Protein AF-A0A4P6JMS6-F1 (afdb_monomer)

InterPro domains:
  IPR009057 Homedomain-like superfamily [SSF46689] (161-229)

Organism: Ktedonosporobacter rubrisoli (NCBI:txid2509675)

Sequence (259 aa):
MPKRKRVQREHIEDWQTIQHYTLWPEQTAYELLRPAVLFGDPAIQRTQETGELPSSLERKADAFDEQGMVSFFASRPRKQPLETARSLPPDMRQLIVDLRVEMPNMSIREIAEICDARFQRRPSYHSIKMVLAFGPPPSITMRRFPLLNSIPDPAQCCHNIVQLHAEGWSVASIAEYWQGSKQAVDTTLKRWVQEGVKGLDDKSHARKASRVVTLEVANEIRKKQENPLIGEWRQRLLAGLIDQDRSVFVGGASMQNPG

Nearest PDB structures (foldseek):
  8ea4-assembly1_X  TM=4.758E-01  e=1.085E-01  Scytonema hofmannii
  8ea4-assembly1_W  TM=4.963E-01  e=2.617E-01  Scytonema hofmannii
  8rkv-assembly1_R  TM=4.035E-01  e=3.183E-01  Scytonema hofmannii
  7s03-assembly1_A-2  TM=4.436E-01  e=1.316E+00  Homo sapiens
  3c3w-assembly1_B  TM=4.202E-01  e=1.946E+00  Mycobacterium tuberculosis

pLDDT: mean 76.2, std 17.5, range [34.38, 94.56]

Foldseek 3Di:
DPDQPDDADDDDDQLVVVVVVDDDQLSNLCVLQCCCQVRVDQLVVSCVRPVDDSVVSVVLNVLCVVPNSVSSDPPPVPPPPPPDVPADDLVLLQQLQQVCQLPVPDDLVQSQQLSCLPVVDGDDSVNSVCSNVPNDHHPDNYHPDDAPVPDPDQLVVLVVLVVCVSSRGDLVRSCVSNVHDSVVSVVSVVQCVVPNSVSSDDDDPPDPDDPPCDPVNVVVVVVCVVDVVVVPVVVVVVVPVVPPPPDDDDDDDDDDDDD

Solvent-accessible surface area (backbone atoms only — not comparable to full-atom values): 15914 Å² total; per-residue (Å²): 131,83,80,73,93,50,67,71,51,94,79,89,81,55,60,72,65,51,57,76,72,46,88,44,74,46,53,44,53,45,64,70,40,38,50,46,66,75,23,23,42,58,41,67,62,53,20,74,73,68,73,49,56,40,70,58,51,46,53,50,45,52,40,29,75,76,53,41,79,62,58,52,47,88,75,58,76,72,68,72,73,72,86,41,95,84,51,77,55,69,69,56,45,42,48,58,34,29,49,44,62,53,39,72,83,62,51,71,67,54,55,23,44,24,38,23,60,71,66,79,47,66,60,52,75,67,56,52,52,49,36,69,75,71,44,68,77,56,89,56,94,62,54,93,66,79,46,59,93,73,53,91,48,64,38,60,53,45,50,53,52,51,50,44,44,72,46,34,48,49,65,65,57,52,17,59,72,39,75,53,56,50,66,59,55,53,51,51,52,52,36,33,74,74,50,40,77,77,42,38,56,82,68,81,84,66,74,93,63,79,85,72,73,46,70,66,58,52,48,54,52,50,60,51,67,76,43,70,72,70,73,57,61,60,66,54,53,64,64,53,63,75,73,59,84,80,71,81,93,74,87,84,84,87,80,88,85,90,136

Secondary structure (DSSP, 8-state):
-PPPSS--------HHHHHHH--SHHHHHHHHHHIIIII---HHHHHHHH---HHHHHHHHHHHHHHGGGGG-S----------TTSPPHHHHHHHHHHHHH-TT--HHHHHHHHHHHHS-PPPHHHHHHHHHHSPPPS-SS-SS--GGG-S-HHHHHHHHHHHHHTT--HHHHHHHHT--HHHHHHHHHHHHHHGGGGSS----S-S------HHHHHHHHHHHS-THHHHHHHHHHHHSSSSTTS------------

Structure (mmCIF, N/CA/C/O backbone):
data_AF-A0A4P6JMS6-F1
#
_entry.id   AF-A0A4P6JMS6-F1
#
loop_
_atom_site.group_PDB
_atom_site.id
_atom_site.type_symbol
_atom_site.label_atom_id
_atom_site.label_alt_id
_atom_site.label_comp_id
_atom_site.label_asym_id
_atom_site.label_entity_id
_atom_site.label_seq_id
_atom_site.pdbx_PDB_ins_code
_atom_site.Cartn_x
_atom_site.Cartn_y
_atom_site.Cartn_z
_atom_site.occupancy
_atom_site.B_iso_or_equiv
_atom_site.auth_seq_id
_atom_site.auth_comp_id
_atom_site.auth_asym_id
_atom_site.auth_atom_id
_atom_site.pdbx_PDB_model_num
ATOM 1 N N . MET A 1 1 ? 26.897 -16.853 -44.806 1.00 44.78 1 MET A N 1
ATOM 2 C CA . MET A 1 1 ? 27.179 -15.528 -44.214 1.00 44.78 1 MET A CA 1
ATOM 3 C C . MET A 1 1 ? 25.848 -14.830 -43.988 1.00 44.78 1 MET A C 1
ATOM 5 O O . MET A 1 1 ? 25.094 -14.737 -44.954 1.00 44.78 1 MET A O 1
ATOM 9 N N . PRO A 1 2 ? 25.494 -14.433 -42.755 1.00 50.62 2 PRO A N 1
ATOM 10 C CA . PRO A 1 2 ? 24.271 -13.670 -42.521 1.00 50.62 2 PRO A CA 1
ATOM 11 C C . PRO A 1 2 ? 24.327 -12.360 -43.318 1.00 50.62 2 PRO A C 1
ATOM 13 O O . PRO A 1 2 ? 25.387 -11.741 -43.429 1.00 50.62 2 PRO A O 1
ATOM 16 N N . LYS A 1 3 ? 23.202 -11.962 -43.924 1.00 64.31 3 LYS A N 1
ATOM 17 C CA . LYS A 1 3 ? 23.111 -10.688 -44.650 1.00 64.31 3 LYS A CA 1
ATOM 18 C C . LYS A 1 3 ? 23.380 -9.550 -43.665 1.00 64.31 3 LYS A C 1
ATOM 20 O O . LYS A 1 3 ? 22.761 -9.501 -42.605 1.00 64.31 3 LYS A O 1
ATOM 25 N N . ARG A 1 4 ? 24.309 -8.652 -44.007 1.00 66.38 4 ARG A N 1
ATOM 26 C CA . ARG A 1 4 ? 24.584 -7.463 -43.192 1.00 66.38 4 ARG A CA 1
ATOM 27 C C . ARG A 1 4 ? 23.319 -6.608 -43.117 1.00 66.38 4 ARG A C 1
ATOM 29 O O . ARG A 1 4 ? 22.690 -6.352 -44.140 1.00 66.38 4 ARG A O 1
ATOM 36 N N . LYS A 1 5 ? 22.962 -6.183 -41.902 1.00 74.56 5 LYS A N 1
ATOM 37 C CA . LYS A 1 5 ? 21.760 -5.379 -41.622 1.00 74.56 5 LYS A CA 1
ATOM 38 C C . LYS A 1 5 ? 21.835 -3.981 -42.253 1.00 74.56 5 LYS A C 1
ATOM 40 O O . LYS A 1 5 ? 20.805 -3.412 -42.589 1.00 74.56 5 LYS A O 1
ATOM 45 N N . ARG A 1 6 ? 23.049 -3.443 -42.425 1.00 79.31 6 ARG A N 1
ATOM 46 C CA . ARG A 1 6 ? 23.315 -2.083 -42.915 1.00 79.31 6 ARG A CA 1
ATOM 47 C C . ARG A 1 6 ? 24.294 -2.108 -44.090 1.00 79.31 6 ARG A C 1
ATOM 49 O O . ARG A 1 6 ? 25.149 -2.991 -44.172 1.00 79.31 6 ARG A O 1
ATOM 56 N N . VAL A 1 7 ? 24.133 -1.155 -45.007 1.00 82.62 7 VAL A N 1
ATOM 57 C CA . VAL A 1 7 ? 25.014 -0.979 -46.171 1.00 82.62 7 VAL A CA 1
ATOM 58 C C . VAL A 1 7 ? 26.266 -0.239 -45.726 1.00 82.62 7 VAL A C 1
ATOM 60 O O . VAL A 1 7 ? 26.151 0.823 -45.121 1.00 82.62 7 VAL A O 1
ATOM 63 N N . GLN A 1 8 ? 27.436 -0.793 -46.041 1.00 81.25 8 GLN A N 1
ATOM 64 C CA . GLN A 1 8 ? 28.707 -0.186 -45.667 1.00 81.25 8 GLN A CA 1
ATOM 65 C C . GLN A 1 8 ? 29.033 1.012 -46.570 1.00 81.25 8 GLN A C 1
ATOM 67 O O . GLN A 1 8 ? 28.876 0.935 -47.791 1.00 81.25 8 GLN A O 1
ATOM 72 N N . ARG A 1 9 ? 29.484 2.107 -45.961 1.00 83.62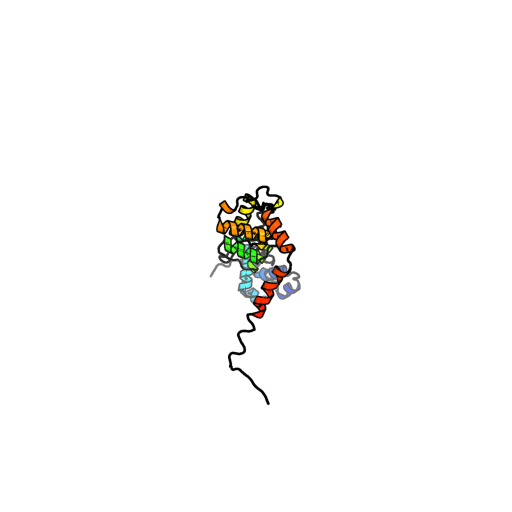 9 ARG A N 1
ATOM 73 C CA . ARG A 1 9 ? 29.948 3.347 -46.591 1.00 83.62 9 ARG A CA 1
ATOM 74 C C . ARG A 1 9 ? 31.235 3.785 -45.902 1.00 83.62 9 ARG A C 1
ATOM 76 O O . ARG A 1 9 ? 31.415 3.517 -44.724 1.00 83.62 9 ARG A O 1
ATOM 83 N N . GLU A 1 10 ? 32.110 4.468 -46.626 1.00 77.75 10 GLU A N 1
ATOM 84 C CA . GLU A 1 10 ? 33.346 4.988 -46.038 1.00 77.75 10 GLU A CA 1
ATOM 85 C C . GLU A 1 10 ? 33.043 6.150 -45.079 1.00 77.75 10 GLU A C 1
ATOM 87 O O . GLU A 1 10 ? 32.277 7.058 -45.418 1.00 77.75 10 GLU A O 1
ATOM 92 N N . HIS A 1 11 ? 33.657 6.125 -43.894 1.00 78.94 11 HIS A N 1
ATOM 93 C CA . HIS A 1 11 ? 33.732 7.265 -42.985 1.00 78.94 11 HIS A CA 1
ATOM 94 C C . HIS A 1 11 ? 35.198 7.688 -42.820 1.00 78.94 11 HIS A C 1
ATOM 96 O O . HIS A 1 11 ? 36.097 6.852 -42.825 1.00 78.94 11 HIS A O 1
ATOM 102 N N . ILE A 1 12 ? 35.434 8.996 -42.706 1.00 78.38 12 ILE A N 1
ATOM 103 C CA . ILE A 1 12 ? 36.783 9.603 -42.665 1.00 78.38 12 ILE A CA 1
ATOM 104 C C . ILE A 1 12 ? 37.088 10.161 -41.260 1.00 78.38 12 ILE A C 1
ATOM 106 O O . ILE A 1 12 ? 38.186 10.626 -40.970 1.00 78.38 12 ILE A O 1
ATOM 110 N N . GLU A 1 13 ? 36.095 10.146 -40.376 1.00 78.88 13 GLU A N 1
ATOM 111 C CA . GLU A 1 13 ? 36.140 10.844 -39.097 1.00 78.88 13 GLU A CA 1
ATOM 112 C C . GLU A 1 13 ? 36.885 10.021 -38.035 1.00 78.88 13 GLU A C 1
ATOM 114 O O . GLU A 1 13 ? 36.507 8.890 -37.735 1.00 78.88 13 GLU A O 1
ATOM 119 N N . ASP A 1 14 ? 37.916 10.613 -37.430 1.00 84.75 14 ASP A N 1
ATOM 120 C CA . ASP A 1 14 ? 38.668 10.009 -36.328 1.00 84.75 14 ASP A CA 1
ATOM 121 C C . ASP A 1 14 ? 37.948 10.193 -34.980 1.00 84.75 14 ASP A C 1
ATOM 123 O O . ASP A 1 14 ? 37.553 11.302 -34.602 1.00 84.75 14 ASP A O 1
ATOM 127 N N . TRP A 1 15 ? 37.818 9.100 -34.222 1.00 85.75 15 TRP A N 1
ATOM 128 C CA . TRP A 1 15 ? 37.146 9.090 -32.923 1.00 85.75 15 TRP A CA 1
ATOM 129 C C . TRP A 1 15 ? 37.784 10.046 -31.915 1.00 85.75 15 TRP A C 1
ATOM 131 O O . TRP A 1 15 ? 37.058 10.748 -31.208 1.00 85.75 15 TRP A O 1
ATOM 141 N N . GLN A 1 16 ? 39.119 10.106 -31.859 1.00 85.38 16 GLN A N 1
ATOM 142 C CA . GLN A 1 16 ? 39.804 10.954 -30.883 1.00 85.38 16 GLN A CA 1
ATOM 143 C C . GLN A 1 16 ? 39.479 12.421 -31.146 1.00 85.38 16 GLN A C 1
ATOM 145 O O . GLN A 1 16 ? 39.120 13.148 -30.222 1.00 85.38 16 GLN A O 1
ATOM 150 N N . THR A 1 17 ? 39.516 12.844 -32.409 1.00 86.31 17 THR A N 1
ATOM 151 C CA . THR A 1 17 ? 39.128 14.200 -32.816 1.00 86.31 17 THR A CA 1
ATOM 152 C C . THR A 1 17 ? 37.678 14.516 -32.435 1.00 86.31 17 THR A C 1
ATOM 154 O O . THR A 1 17 ? 37.418 15.546 -31.815 1.00 86.31 17 THR A O 1
ATOM 157 N N . ILE A 1 18 ? 36.731 13.619 -32.728 1.00 86.69 18 ILE A N 1
ATOM 158 C CA . 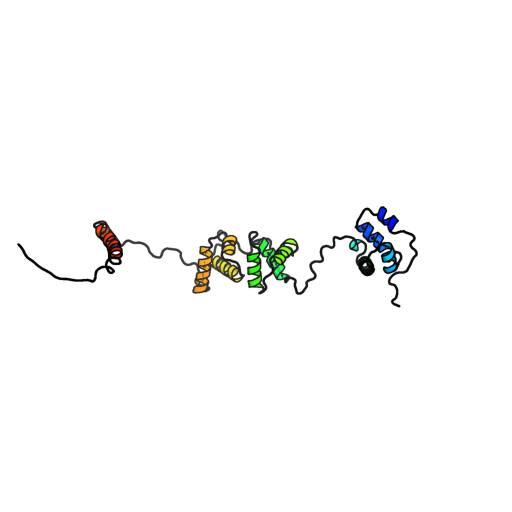ILE A 1 18 ? 35.304 13.822 -32.423 1.00 86.69 18 ILE A CA 1
ATOM 159 C C . ILE A 1 18 ? 35.061 13.948 -30.913 1.00 86.69 18 ILE A C 1
ATOM 161 O O . ILE A 1 18 ? 34.303 14.818 -30.479 1.00 86.69 18 ILE A O 1
ATOM 165 N N . GLN A 1 19 ? 35.739 13.128 -30.106 1.00 84.69 19 GLN A N 1
ATOM 166 C CA . GLN A 1 19 ? 35.585 13.122 -28.652 1.00 84.69 19 GLN A CA 1
ATOM 167 C C . GLN A 1 19 ? 35.921 14.486 -28.020 1.00 84.69 19 GLN A C 1
ATOM 169 O O . GLN A 1 19 ? 35.268 14.891 -27.058 1.00 84.69 19 GLN A O 1
ATOM 174 N N . HIS A 1 20 ? 36.885 15.227 -28.579 1.00 85.06 20 HIS A N 1
ATOM 175 C CA . HIS A 1 20 ? 37.243 16.565 -28.094 1.00 85.06 20 HIS A CA 1
ATOM 176 C C . HIS A 1 20 ? 36.136 17.608 -28.320 1.00 85.06 20 HIS A C 1
ATOM 178 O O . HIS A 1 20 ? 36.049 18.573 -27.563 1.00 85.06 20 HIS A O 1
ATOM 184 N N . TYR A 1 21 ? 35.286 17.424 -29.336 1.00 85.69 21 TYR A N 1
ATOM 185 C CA . TYR A 1 21 ? 34.206 18.358 -29.681 1.00 85.69 21 TYR A CA 1
ATOM 186 C C . TYR A 1 21 ? 32.833 17.944 -29.131 1.00 85.69 21 TYR A C 1
ATOM 188 O O . TYR A 1 21 ? 31.871 18.708 -29.238 1.00 85.69 21 TYR A O 1
ATOM 196 N N . THR A 1 22 ? 32.711 16.758 -28.526 1.00 86.50 22 THR A N 1
ATOM 197 C CA . THR A 1 22 ? 31.465 16.326 -27.881 1.00 86.50 22 THR A CA 1
ATOM 198 C C . THR A 1 22 ? 31.311 16.936 -26.490 1.00 86.50 22 THR A C 1
ATOM 200 O O . THR A 1 22 ? 32.098 16.656 -25.590 1.00 86.50 22 THR A O 1
ATOM 203 N N . LEU A 1 23 ? 30.266 17.749 -26.310 1.00 83.75 23 LEU A N 1
ATOM 204 C CA . LEU A 1 23 ? 29.971 18.443 -25.048 1.00 83.75 23 LEU A CA 1
ATOM 205 C C . LEU A 1 23 ? 28.938 17.704 -24.182 1.00 83.75 23 LEU A C 1
ATOM 207 O O . LEU A 1 23 ? 28.922 17.873 -22.964 1.00 83.75 23 LEU A O 1
ATOM 211 N N . TRP A 1 24 ? 28.075 16.897 -24.806 1.00 84.88 24 TRP A N 1
ATOM 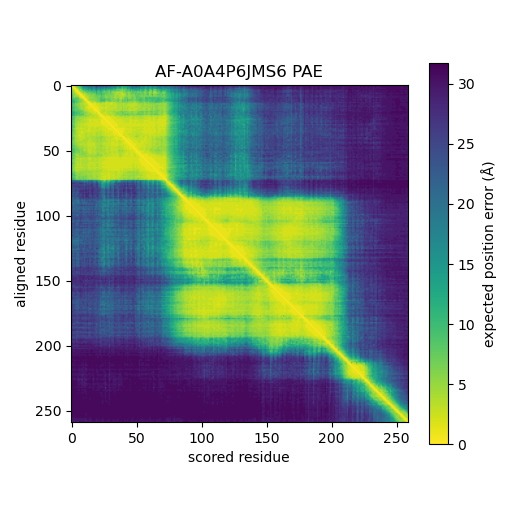212 C CA . TRP A 1 24 ? 26.925 16.259 -24.160 1.00 84.88 24 TRP A CA 1
ATOM 213 C C . TRP A 1 24 ? 27.058 14.731 -24.183 1.00 84.88 24 TRP A C 1
ATOM 215 O O . TRP A 1 24 ? 27.411 14.185 -25.232 1.00 84.88 24 TRP A O 1
ATOM 225 N N . PRO A 1 25 ? 26.718 14.019 -23.092 1.00 83.62 25 PRO A N 1
ATOM 226 C CA . PRO A 1 25 ? 26.791 12.557 -23.044 1.00 83.62 25 PRO A CA 1
ATOM 227 C C . PRO A 1 25 ? 25.995 11.858 -24.153 1.00 83.62 25 PRO A C 1
ATOM 229 O O . PRO A 1 25 ? 26.435 10.844 -24.694 1.00 83.62 25 PRO A O 1
ATOM 232 N N . GLU A 1 26 ? 24.839 12.406 -24.529 1.00 85.94 26 GLU A N 1
ATOM 233 C CA . GLU A 1 26 ? 23.991 11.883 -25.601 1.00 85.94 26 GLU A CA 1
ATOM 234 C C . GLU A 1 26 ? 24.648 12.052 -26.972 1.00 85.94 26 GLU A C 1
ATOM 236 O O . GLU A 1 26 ? 24.568 11.157 -27.813 1.00 85.94 26 GLU A O 1
ATOM 241 N N . GLN A 1 27 ? 25.345 13.172 -27.180 1.00 87.44 27 GLN A N 1
ATOM 242 C CA . GLN A 1 27 ? 26.113 13.419 -28.396 1.00 87.44 27 GLN A CA 1
ATOM 243 C C . GLN A 1 27 ? 27.299 12.455 -28.478 1.00 87.44 27 GLN A C 1
ATOM 245 O O . GLN A 1 27 ? 27.500 11.830 -29.513 1.00 87.44 27 GLN A O 1
ATOM 250 N N . THR A 1 28 ? 28.027 12.249 -27.376 1.00 88.06 28 THR A N 1
ATOM 251 C CA . THR A 1 28 ? 29.090 11.236 -27.304 1.00 88.06 28 THR A CA 1
ATOM 252 C C . THR A 1 28 ? 28.551 9.840 -27.616 1.00 88.06 28 THR A C 1
ATOM 254 O O . THR A 1 28 ? 29.170 9.097 -28.374 1.00 88.06 28 THR A O 1
ATOM 257 N N . ALA A 1 29 ? 27.380 9.478 -27.084 1.00 87.69 29 ALA A N 1
ATOM 258 C CA . ALA A 1 29 ? 26.757 8.184 -27.347 1.00 87.69 29 ALA A CA 1
ATOM 259 C C . ALA A 1 29 ? 26.322 8.019 -28.814 1.00 87.69 29 ALA A C 1
ATOM 261 O O . ALA A 1 29 ? 26.453 6.923 -29.365 1.00 87.69 29 ALA A O 1
ATOM 262 N N . TYR A 1 30 ? 25.844 9.091 -29.450 1.00 89.94 30 TYR A N 1
ATOM 263 C CA . TYR A 1 30 ? 25.523 9.100 -30.875 1.00 89.94 30 TYR A CA 1
ATOM 264 C C . TYR A 1 30 ? 26.775 8.958 -31.739 1.00 89.94 30 TYR A C 1
ATOM 266 O O . TYR A 1 30 ? 26.837 8.044 -32.556 1.00 89.94 30 TYR A O 1
ATOM 274 N N . GLU A 1 31 ? 27.796 9.789 -31.528 1.00 90.50 31 GLU A N 1
ATOM 275 C CA . GLU A 1 31 ? 29.038 9.740 -32.309 1.00 90.50 31 GLU A CA 1
ATOM 276 C C . GLU A 1 31 ? 29.784 8.408 -32.128 1.00 90.50 31 GLU A C 1
ATOM 278 O O . GLU A 1 31 ? 30.414 7.901 -33.058 1.00 90.50 31 GLU A O 1
ATOM 283 N N . LEU A 1 32 ? 29.657 7.774 -30.958 1.00 89.38 32 LEU A N 1
ATOM 284 C CA . LEU A 1 32 ? 30.170 6.425 -30.721 1.00 89.38 32 LEU A CA 1
ATOM 285 C C . LEU A 1 32 ? 29.548 5.408 -31.694 1.00 89.38 32 LEU A C 1
ATOM 287 O O . LEU A 1 32 ? 30.261 4.564 -32.239 1.00 89.38 32 LEU A O 1
ATOM 291 N N . LEU A 1 33 ? 28.234 5.498 -31.925 1.00 90.56 33 LEU A N 1
ATOM 292 C CA . LEU A 1 33 ? 27.471 4.576 -32.776 1.00 90.56 33 LEU A CA 1
ATOM 293 C C . LEU A 1 33 ? 27.352 5.001 -34.235 1.00 90.56 33 LEU A C 1
ATOM 295 O O . LEU A 1 33 ? 26.998 4.170 -35.071 1.00 90.56 33 LEU A O 1
ATOM 299 N N . ARG A 1 34 ? 27.607 6.268 -34.554 1.00 88.94 34 ARG A N 1
ATOM 300 C CA . ARG A 1 34 ? 27.365 6.846 -35.876 1.00 88.94 34 ARG A CA 1
ATOM 301 C C . ARG A 1 34 ? 28.038 6.054 -37.009 1.00 88.94 34 ARG A C 1
ATOM 303 O O . ARG A 1 34 ? 27.332 5.784 -37.980 1.00 88.94 34 ARG A O 1
ATOM 310 N N . PRO A 1 35 ? 29.292 5.565 -36.897 1.00 89.75 35 PRO A N 1
ATOM 311 C CA . PRO A 1 35 ? 29.874 4.647 -37.888 1.00 89.75 35 PRO A CA 1
ATOM 312 C C . PRO A 1 35 ? 29.071 3.357 -38.082 1.00 89.75 35 PRO A C 1
ATOM 314 O O . PRO A 1 35 ? 28.728 2.981 -39.201 1.00 89.75 35 PRO A O 1
ATOM 317 N N . ALA A 1 36 ? 28.657 2.715 -36.990 1.00 88.25 36 ALA A N 1
ATOM 318 C CA . ALA A 1 36 ? 27.897 1.470 -37.054 1.00 88.25 36 ALA A CA 1
ATOM 319 C C . ALA A 1 36 ? 26.476 1.661 -37.615 1.00 88.25 36 ALA A C 1
ATOM 321 O O . ALA A 1 36 ? 25.962 0.786 -38.310 1.00 88.25 36 ALA A O 1
ATOM 322 N N . VAL A 1 37 ? 25.829 2.788 -37.314 1.00 88.00 37 VAL A N 1
ATOM 323 C CA . VAL A 1 37 ? 24.432 3.073 -37.675 1.00 88.00 37 VAL A CA 1
ATOM 324 C C . VAL A 1 37 ? 24.306 3.719 -39.057 1.00 88.00 37 VAL A C 1
ATOM 326 O O . VAL A 1 37 ? 23.487 3.282 -39.862 1.00 88.00 37 VAL A O 1
ATOM 329 N N . LEU A 1 38 ? 25.096 4.758 -39.335 1.00 87.12 38 LEU A N 1
ATOM 330 C CA . LEU A 1 38 ? 24.965 5.603 -40.528 1.00 87.12 38 LEU A CA 1
ATOM 331 C C . LEU A 1 38 ? 25.854 5.113 -41.677 1.00 87.12 38 LEU A C 1
ATOM 333 O O . LEU A 1 38 ? 25.447 5.170 -42.841 1.00 87.12 38 LEU A O 1
ATOM 337 N N . PHE A 1 39 ? 27.038 4.600 -41.343 1.00 86.25 39 PHE A N 1
ATOM 338 C CA . PHE A 1 39 ? 28.025 4.110 -42.306 1.00 86.25 39 PHE A CA 1
ATOM 339 C C . PHE A 1 39 ? 28.057 2.580 -42.408 1.00 86.25 39 PHE A C 1
ATOM 341 O O . PHE A 1 39 ? 28.671 2.042 -43.319 1.00 86.25 39 PHE A O 1
ATOM 348 N N . GLY A 1 40 ? 27.33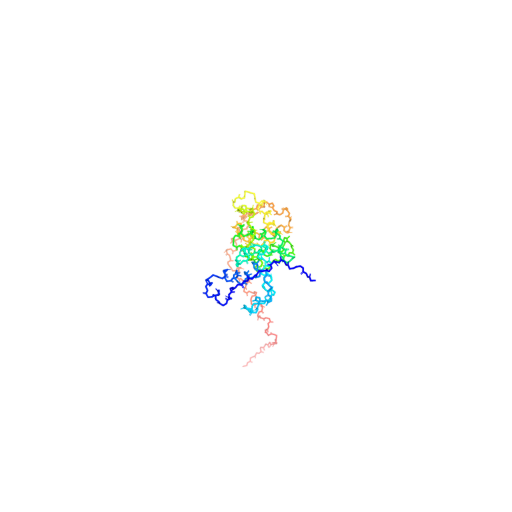4 1.865 -41.542 1.00 84.62 40 GLY A N 1
ATOM 349 C CA . GLY A 1 40 ? 27.198 0.410 -41.613 1.00 84.62 40 GLY A CA 1
ATOM 350 C C . GLY A 1 40 ? 28.475 -0.356 -41.267 1.00 84.62 40 GLY A C 1
ATOM 351 O O . GLY A 1 40 ? 28.611 -1.516 -41.669 1.00 84.62 40 GLY A O 1
ATOM 352 N N . ASP A 1 41 ? 29.394 0.273 -40.538 1.00 87.31 41 ASP A N 1
ATOM 353 C CA . ASP A 1 41 ? 30.642 -0.363 -40.139 1.00 87.31 41 ASP A CA 1
ATOM 354 C C . ASP A 1 41 ? 30.423 -1.465 -39.098 1.00 87.31 41 ASP A C 1
ATOM 356 O O . ASP A 1 41 ? 29.525 -1.379 -38.250 1.00 87.31 41 ASP A O 1
ATOM 360 N N . PRO A 1 42 ? 31.232 -2.536 -39.141 1.00 85.88 42 PRO A N 1
ATOM 361 C CA . PRO A 1 42 ? 31.142 -3.600 -38.158 1.00 85.88 42 PRO A CA 1
ATOM 362 C C . PRO A 1 42 ? 31.559 -3.094 -36.772 1.00 85.88 42 PRO A C 1
ATOM 364 O O . PRO A 1 42 ? 32.577 -2.420 -36.619 1.00 85.88 42 PRO A O 1
ATOM 367 N N . ALA A 1 43 ? 30.827 -3.507 -35.732 1.00 85.25 43 ALA A N 1
ATOM 368 C CA . ALA A 1 43 ? 31.112 -3.120 -34.348 1.00 85.25 43 ALA A CA 1
ATOM 369 C C . ALA A 1 43 ? 32.550 -3.455 -33.909 1.00 85.25 43 ALA A C 1
ATOM 371 O O . ALA A 1 43 ? 33.141 -2.719 -33.129 1.00 85.25 43 ALA A O 1
ATOM 372 N N . ILE A 1 44 ? 33.136 -4.522 -34.465 1.00 85.06 44 ILE A N 1
ATOM 373 C CA . ILE A 1 44 ? 34.523 -4.936 -34.208 1.00 85.06 44 ILE A CA 1
ATOM 374 C C . ILE A 1 44 ? 35.529 -3.848 -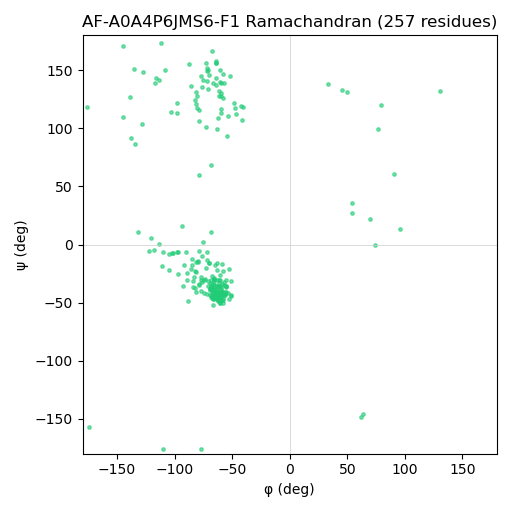34.606 1.00 85.06 44 ILE A C 1
ATOM 376 O O . ILE A 1 44 ? 36.490 -3.618 -33.877 1.00 85.06 44 ILE A O 1
ATOM 380 N N . GLN A 1 45 ? 35.311 -3.171 -35.736 1.00 84.94 45 GLN A N 1
ATOM 381 C CA . GLN A 1 45 ? 36.183 -2.083 -36.186 1.00 84.94 45 GLN A CA 1
ATOM 382 C C . GLN A 1 45 ? 36.074 -0.896 -35.227 1.00 84.94 45 GLN A C 1
ATOM 384 O O . GLN A 1 45 ? 37.077 -0.393 -34.729 1.00 84.94 45 GLN A O 1
ATOM 389 N N . ARG A 1 46 ? 34.844 -0.542 -34.845 1.00 86.62 46 ARG A N 1
ATOM 390 C CA . ARG A 1 46 ? 34.601 0.562 -33.915 1.00 86.62 46 ARG A CA 1
ATOM 391 C C . ARG A 1 46 ? 35.142 0.298 -32.505 1.00 86.62 46 ARG A C 1
ATOM 393 O O . ARG A 1 46 ? 35.572 1.227 -31.826 1.00 86.62 46 ARG A O 1
ATOM 400 N N . THR A 1 47 ? 35.182 -0.957 -32.064 1.00 88.19 47 THR A N 1
ATOM 401 C CA . THR A 1 47 ? 35.832 -1.359 -30.806 1.00 88.19 47 THR A CA 1
ATOM 402 C C . THR A 1 47 ? 37.321 -1.026 -30.789 1.00 88.19 47 THR A C 1
ATOM 404 O O . THR A 1 47 ? 37.828 -0.612 -29.750 1.00 88.19 47 THR A O 1
ATOM 407 N N . GLN A 1 48 ? 38.028 -1.176 -31.911 1.00 86.38 48 GLN A N 1
ATOM 408 C CA . GLN A 1 48 ? 39.463 -0.872 -31.977 1.00 86.38 48 GLN A CA 1
ATOM 409 C C . GLN A 1 48 ? 39.736 0.629 -31.816 1.00 86.38 48 GLN A C 1
ATOM 411 O O . GLN A 1 48 ? 40.724 1.009 -31.198 1.00 86.38 48 GLN A O 1
ATOM 416 N N . GLU A 1 49 ? 38.835 1.471 -32.321 1.00 85.31 49 GLU A N 1
ATOM 417 C CA . GLU A 1 49 ? 38.940 2.934 -32.255 1.00 85.31 49 GLU A CA 1
ATOM 418 C C . GLU A 1 49 ? 38.539 3.498 -30.882 1.00 85.31 49 GLU A C 1
ATOM 420 O O . GLU A 1 49 ? 39.100 4.490 -30.423 1.00 85.31 49 GLU A O 1
ATOM 425 N N . THR A 1 50 ? 37.556 2.875 -30.223 1.00 84.69 50 THR A N 1
ATOM 426 C CA . THR A 1 50 ? 36.878 3.438 -29.037 1.00 84.69 50 THR A CA 1
ATOM 427 C C . THR A 1 50 ? 37.187 2.700 -27.733 1.00 84.69 50 THR A C 1
ATOM 429 O O . THR A 1 50 ? 36.947 3.237 -26.654 1.00 84.69 50 THR A O 1
ATOM 432 N N . GLY A 1 51 ? 37.683 1.460 -27.808 1.00 85.25 51 GLY A N 1
ATOM 433 C CA . GLY A 1 51 ? 37.876 0.567 -26.660 1.00 85.25 51 GLY A CA 1
ATOM 434 C C . GLY A 1 51 ? 36.586 -0.045 -26.091 1.00 85.25 51 GLY A C 1
ATOM 435 O O . GLY A 1 51 ? 36.648 -0.825 -25.141 1.00 85.25 51 GLY A O 1
ATOM 436 N N . GLU A 1 52 ? 35.416 0.275 -26.652 1.00 86.50 52 GLU A N 1
ATOM 437 C CA . GLU A 1 52 ? 34.116 -0.241 -26.209 1.00 86.50 52 GLU A CA 1
ATOM 438 C C . GLU A 1 52 ? 33.867 -1.675 -26.684 1.00 86.50 52 GLU A C 1
ATOM 440 O O . GLU A 1 52 ? 34.235 -2.058 -27.794 1.00 86.50 52 GLU A O 1
ATOM 445 N N . LEU A 1 53 ? 33.184 -2.481 -25.868 1.00 88.75 53 LEU A N 1
ATOM 446 C CA . LEU A 1 53 ? 32.925 -3.885 -26.201 1.00 88.75 53 LEU A CA 1
ATOM 447 C C . LEU A 1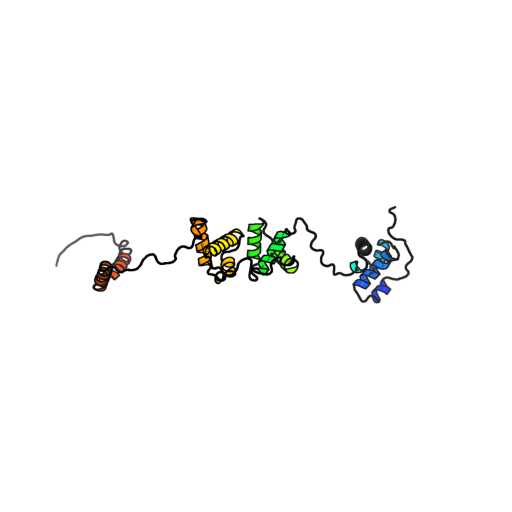 53 ? 32.030 -4.015 -27.453 1.00 88.75 53 LEU A C 1
ATOM 449 O O . LEU A 1 53 ? 30.992 -3.348 -27.515 1.00 88.75 53 LEU A O 1
ATOM 453 N N . PRO A 1 54 ? 32.329 -4.937 -28.395 1.00 87.56 54 PRO A N 1
ATOM 454 C CA . PRO A 1 54 ? 31.543 -5.089 -29.624 1.00 87.56 54 PRO A CA 1
ATOM 455 C C . PRO A 1 54 ? 30.053 -5.342 -29.352 1.00 87.56 54 PRO A C 1
ATOM 457 O O . PRO A 1 54 ? 29.187 -4.730 -29.970 1.00 87.56 54 PRO A O 1
ATOM 460 N N . SER A 1 55 ? 29.745 -6.172 -28.348 1.00 85.25 55 SER A N 1
ATOM 461 C CA . SER A 1 55 ? 28.370 -6.494 -27.941 1.00 85.25 55 SER A CA 1
ATOM 462 C C . SER A 1 55 ? 27.603 -5.295 -27.372 1.00 85.25 55 SER A C 1
ATOM 464 O O . SER A 1 55 ? 26.382 -5.213 -27.510 1.00 85.25 55 SER A O 1
ATOM 466 N N . SER A 1 56 ? 28.306 -4.349 -26.741 1.00 87.44 56 SER A N 1
ATOM 467 C CA . SER A 1 56 ? 27.732 -3.095 -26.243 1.00 87.44 56 SER A CA 1
ATOM 468 C C . SER A 1 56 ? 27.318 -2.203 -27.413 1.00 87.44 56 SER A C 1
ATOM 470 O O . SER A 1 56 ? 26.198 -1.692 -27.431 1.00 87.44 56 SER A O 1
ATOM 472 N N . LEU A 1 57 ? 28.188 -2.073 -28.419 1.00 89.06 57 LEU A N 1
ATOM 473 C CA . LEU A 1 57 ? 27.933 -1.279 -29.621 1.00 89.06 57 LEU A CA 1
ATOM 474 C C . LEU A 1 57 ? 26.795 -1.863 -30.464 1.00 89.06 57 LEU A C 1
ATOM 476 O O . LEU A 1 57 ? 25.901 -1.119 -30.857 1.00 89.06 57 LEU A O 1
ATOM 480 N N . GLU A 1 58 ? 26.768 -3.181 -30.677 1.00 88.06 58 GLU A N 1
ATOM 481 C CA . GLU A 1 58 ? 25.678 -3.852 -31.401 1.00 88.06 58 GLU A CA 1
ATOM 482 C C . GLU A 1 58 ? 24.332 -3.650 -30.706 1.00 88.06 58 GLU A C 1
ATOM 484 O O . GLU A 1 58 ? 23.385 -3.164 -31.321 1.00 88.06 58 GLU A O 1
ATOM 489 N N . ARG A 1 59 ? 24.265 -3.915 -29.395 1.00 86.94 59 ARG A N 1
ATOM 490 C CA . ARG A 1 59 ? 23.041 -3.719 -28.608 1.00 86.94 59 ARG A CA 1
ATOM 491 C C . ARG A 1 59 ? 22.552 -2.272 -28.655 1.00 86.94 59 ARG A C 1
ATOM 493 O O . ARG A 1 59 ? 21.348 -2.031 -28.725 1.00 86.94 59 ARG A O 1
ATOM 500 N N . LYS A 1 60 ? 23.464 -1.304 -28.558 1.00 88.56 60 LYS A N 1
ATOM 501 C CA . LYS A 1 60 ? 23.131 0.122 -28.642 1.00 88.56 60 LYS A CA 1
ATOM 502 C C . LYS A 1 60 ? 22.651 0.495 -30.056 1.00 88.56 60 LYS A C 1
ATOM 504 O O . LYS A 1 60 ? 21.691 1.248 -30.176 1.00 88.56 60 LYS A O 1
ATOM 509 N N . ALA A 1 61 ? 23.262 -0.054 -31.108 1.00 89.56 61 ALA A N 1
ATOM 510 C CA . ALA A 1 61 ? 22.850 0.173 -32.493 1.00 89.56 61 ALA A CA 1
ATOM 511 C C . ALA A 1 61 ? 21.476 -0.449 -32.795 1.00 89.56 61 ALA A C 1
ATOM 513 O O . ALA A 1 61 ? 20.665 0.157 -33.487 1.00 89.56 61 ALA A O 1
ATOM 514 N N . ASP A 1 62 ? 21.179 -1.630 -32.252 1.00 88.88 62 ASP A N 1
ATOM 515 C CA . ASP A 1 62 ? 19.844 -2.230 -32.343 1.00 88.88 62 ASP A CA 1
ATOM 516 C C . ASP A 1 62 ? 18.797 -1.399 -31.594 1.00 88.88 62 ASP A C 1
ATOM 518 O O . ASP A 1 62 ? 17.716 -1.150 -32.122 1.00 88.88 62 ASP A O 1
ATOM 522 N N . ALA A 1 63 ? 19.130 -0.896 -30.400 1.00 88.06 63 ALA A N 1
ATOM 523 C CA . ALA A 1 63 ? 18.248 0.013 -29.672 1.00 88.06 63 ALA A CA 1
ATOM 524 C C . ALA A 1 63 ? 17.981 1.311 -30.453 1.00 88.06 63 ALA A C 1
ATOM 526 O O . ALA A 1 63 ? 16.860 1.816 -30.410 1.00 88.06 63 ALA A O 1
ATOM 527 N N . PHE A 1 64 ? 18.976 1.827 -31.181 1.00 89.12 64 PHE A N 1
ATOM 528 C CA . PHE A 1 64 ? 18.804 2.971 -32.074 1.00 89.12 64 PHE A CA 1
ATOM 529 C C . PHE A 1 64 ? 17.892 2.645 -33.264 1.00 89.12 64 PHE A C 1
ATOM 531 O O . PHE A 1 64 ? 17.010 3.437 -33.577 1.00 89.12 64 PHE A O 1
ATOM 538 N N . ASP A 1 65 ? 18.042 1.483 -33.905 1.00 87.31 65 ASP A N 1
ATOM 539 C CA . ASP A 1 65 ? 17.145 1.086 -35.002 1.00 87.31 65 ASP A CA 1
ATOM 540 C C . ASP A 1 65 ? 15.683 0.964 -34.533 1.00 87.31 65 ASP A C 1
ATOM 542 O O . ASP A 1 65 ? 14.763 1.286 -35.281 1.00 87.31 65 ASP A O 1
ATOM 546 N N . GLU A 1 66 ? 15.463 0.493 -33.301 1.00 87.50 66 GLU A N 1
ATOM 547 C CA . GLU A 1 66 ? 14.123 0.338 -32.720 1.00 87.50 66 GLU A CA 1
ATOM 548 C C . GLU A 1 66 ? 13.509 1.661 -32.235 1.00 87.50 66 GLU A C 1
ATOM 550 O O . GLU A 1 66 ? 12.298 1.850 -32.339 1.00 87.50 66 GLU A O 1
ATOM 555 N N . GLN A 1 67 ? 14.310 2.539 -31.622 1.00 83.75 67 GLN A N 1
ATOM 556 C CA . GLN A 1 67 ? 13.820 3.674 -30.818 1.00 83.75 67 GLN A CA 1
ATOM 557 C C . GLN A 1 67 ? 14.310 5.044 -31.322 1.00 83.75 67 GLN A C 1
ATOM 559 O O . GLN A 1 67 ? 13.878 6.079 -30.809 1.00 83.75 67 GLN A O 1
ATOM 564 N N . GLY A 1 68 ? 15.195 5.083 -32.319 1.00 87.19 68 GLY A N 1
ATOM 565 C CA . GLY A 1 68 ? 15.817 6.301 -32.841 1.00 87.19 68 GLY A CA 1
ATOM 566 C C . GLY A 1 68 ? 16.651 7.036 -31.789 1.00 87.19 68 GLY A C 1
ATOM 567 O O . GLY A 1 68 ? 17.190 6.434 -30.866 1.00 87.19 68 GLY A O 1
ATOM 568 N N . MET A 1 69 ? 16.715 8.369 -31.881 1.00 85.44 69 MET A N 1
ATOM 569 C CA . MET A 1 69 ? 17.502 9.212 -30.963 1.00 85.44 69 MET A CA 1
ATOM 570 C C . MET A 1 69 ? 17.121 9.052 -29.482 1.00 85.44 69 MET A C 1
ATOM 572 O O . MET A 1 69 ? 17.944 9.314 -28.607 1.00 85.44 69 MET A O 1
ATOM 576 N N . VAL A 1 70 ? 15.903 8.583 -29.187 1.00 83.75 70 VAL A N 1
ATOM 577 C CA . VAL A 1 70 ? 15.429 8.337 -27.815 1.00 83.75 70 VAL A CA 1
ATOM 578 C C . VAL A 1 70 ? 16.295 7.291 -27.100 1.00 83.75 70 VAL A C 1
ATOM 580 O O . VAL A 1 70 ? 16.421 7.345 -25.879 1.00 83.75 70 VAL A O 1
ATOM 583 N N . SER A 1 71 ? 16.953 6.385 -27.836 1.00 83.31 71 SER A N 1
ATOM 584 C CA . SER A 1 71 ? 17.821 5.351 -27.258 1.00 83.31 71 SER A CA 1
ATOM 585 C C . SER A 1 71 ? 19.037 5.903 -26.508 1.00 83.31 71 SER A C 1
ATOM 587 O O . SER A 1 71 ? 19.608 5.188 -25.684 1.00 83.31 71 SER A O 1
ATOM 589 N N . PHE A 1 72 ? 19.459 7.139 -26.798 1.00 83.94 72 PHE A N 1
ATOM 590 C CA . PHE A 1 72 ? 20.629 7.770 -26.176 1.00 83.94 72 PHE A CA 1
ATOM 591 C C . PHE A 1 72 ? 20.325 8.458 -24.850 1.00 83.94 72 PHE A C 1
ATOM 593 O O . PHE A 1 72 ? 21.229 8.652 -24.041 1.00 83.94 72 PHE A O 1
ATOM 600 N N . PHE A 1 73 ? 19.063 8.799 -24.602 1.00 81.69 73 PHE A N 1
ATOM 601 C CA . PHE A 1 73 ? 18.672 9.481 -23.380 1.00 81.69 73 PHE A CA 1
ATOM 602 C C . PHE A 1 73 ? 18.514 8.455 -22.251 1.00 81.69 73 PHE A C 1
ATOM 604 O O . PHE A 1 73 ? 17.686 7.544 -22.317 1.00 81.69 73 PHE A O 1
ATOM 611 N N . ALA A 1 74 ? 19.292 8.620 -21.174 1.00 62.19 74 ALA A N 1
ATOM 612 C CA . ALA A 1 74 ? 19.242 7.769 -19.975 1.00 62.19 74 ALA A CA 1
ATOM 613 C C . ALA A 1 74 ? 17.851 7.750 -19.303 1.00 62.19 74 ALA A C 1
ATOM 615 O O . ALA A 1 74 ? 17.524 6.846 -18.527 1.00 62.19 74 ALA A O 1
ATOM 616 N N . SER A 1 75 ? 17.005 8.719 -19.645 1.00 51.81 75 SER A N 1
ATOM 617 C CA . SER A 1 75 ? 15.614 8.847 -19.232 1.00 51.81 75 SER A CA 1
ATOM 618 C C . SER A 1 75 ? 14.701 7.929 -20.036 1.00 51.81 75 SER A C 1
ATOM 620 O O . SER A 1 75 ? 13.715 8.363 -20.631 1.00 51.81 75 SER A O 1
ATOM 622 N N . ARG A 1 76 ? 14.943 6.618 -19.982 1.00 45.97 76 ARG A N 1
ATOM 623 C CA . ARG A 1 76 ? 13.797 5.719 -20.102 1.00 45.97 76 ARG A CA 1
ATOM 624 C C . ARG A 1 76 ? 12.858 6.127 -18.958 1.00 45.97 76 ARG A C 1
ATOM 626 O O . ARG A 1 76 ? 13.325 6.105 -17.814 1.00 45.97 76 ARG A O 1
ATOM 633 N N . PRO A 1 77 ? 11.567 6.449 -19.172 1.00 45.59 77 PRO A N 1
ATOM 634 C CA . PRO A 1 77 ? 10.615 6.246 -18.092 1.00 45.59 77 PRO A CA 1
ATOM 635 C C . PRO A 1 77 ? 10.822 4.785 -17.729 1.00 45.59 77 PRO A C 1
ATOM 637 O O . PRO A 1 77 ? 10.658 3.920 -18.593 1.00 45.59 77 PRO A O 1
ATOM 640 N N . ARG A 1 78 ? 11.392 4.539 -16.541 1.00 46.72 78 ARG A N 1
ATOM 641 C CA . ARG A 1 78 ? 11.771 3.212 -16.049 1.00 46.72 78 ARG A CA 1
ATOM 642 C C . ARG A 1 78 ? 10.611 2.320 -16.452 1.00 46.72 78 ARG A C 1
ATOM 644 O O . ARG A 1 78 ? 9.522 2.572 -15.942 1.00 46.72 78 ARG A O 1
ATOM 651 N N . LYS A 1 79 ? 10.798 1.446 -17.466 1.00 48.19 79 LYS A N 1
ATOM 652 C CA . LYS A 1 79 ? 9.698 0.641 -18.032 1.00 48.19 79 LYS A CA 1
ATOM 653 C C . LYS A 1 79 ? 8.916 0.181 -16.820 1.00 48.19 79 LYS A C 1
ATOM 655 O O . LYS A 1 79 ? 9.569 -0.404 -15.947 1.00 48.19 79 LYS A O 1
ATOM 660 N N . GLN A 1 80 ? 7.628 0.550 -16.714 1.00 50.00 80 GLN A N 1
ATOM 661 C CA . GLN A 1 80 ? 6.782 0.072 -15.619 1.00 50.00 80 GLN A CA 1
ATOM 662 C C . GLN A 1 80 ? 7.160 -1.392 -15.447 1.00 50.00 80 GLN A C 1
ATOM 664 O O . GLN A 1 80 ? 7.156 -2.078 -16.477 1.00 50.00 80 GLN A O 1
ATOM 669 N N . PRO A 1 81 ? 7.688 -1.800 -14.271 1.00 52.03 81 PRO A N 1
ATOM 670 C CA . PRO A 1 81 ? 8.405 -3.056 -14.144 1.00 52.03 81 PRO A CA 1
ATOM 671 C C . PRO A 1 81 ? 7.584 -4.126 -14.835 1.00 52.03 81 PRO A C 1
ATOM 673 O O . PRO A 1 81 ? 6.448 -4.349 -14.419 1.00 52.03 81 PRO A O 1
ATOM 676 N N . LEU A 1 82 ? 8.106 -4.660 -15.951 1.00 52.88 82 LEU A N 1
ATOM 677 C CA . LEU A 1 82 ? 7.368 -5.605 -16.785 1.00 52.88 82 LEU A CA 1
ATOM 678 C C . LEU A 1 82 ? 6.809 -6.640 -15.821 1.00 52.88 82 LEU A C 1
ATOM 680 O O . LEU A 1 82 ? 7.604 -7.166 -15.034 1.00 52.88 82 LEU A O 1
ATOM 684 N N . GLU A 1 83 ? 5.483 -6.815 -15.791 1.00 52.81 83 GLU A N 1
ATOM 685 C CA . GLU A 1 83 ? 4.803 -7.606 -14.766 1.00 52.81 83 GLU A CA 1
ATOM 686 C C . GLU A 1 83 ? 5.417 -9.002 -14.723 1.00 52.81 83 GLU A C 1
ATOM 688 O O . GLU A 1 83 ? 5.110 -9.891 -15.507 1.00 52.81 83 GLU A O 1
ATOM 693 N N . THR A 1 84 ? 6.393 -9.164 -13.841 1.00 60.03 84 THR A N 1
ATOM 694 C CA . THR A 1 84 ? 7.095 -10.420 -13.648 1.00 60.03 84 THR A CA 1
ATOM 695 C C . THR A 1 84 ? 6.280 -11.193 -12.623 1.00 60.03 84 THR A C 1
ATOM 697 O O . THR A 1 84 ? 5.641 -10.574 -11.777 1.00 60.03 84 THR A O 1
ATOM 700 N N . ALA A 1 85 ? 6.357 -12.524 -12.586 1.00 58.22 85 ALA A N 1
ATOM 701 C CA . ALA A 1 85 ? 5.707 -13.322 -11.534 1.00 58.22 85 ALA A CA 1
ATOM 702 C C . ALA A 1 85 ? 6.063 -12.862 -10.095 1.00 58.22 85 ALA A C 1
ATOM 704 O O . ALA A 1 85 ? 5.330 -13.109 -9.141 1.00 58.22 85 ALA A O 1
ATOM 705 N N . ARG A 1 86 ? 7.190 -12.150 -9.937 1.00 66.69 86 ARG A N 1
ATOM 706 C CA . ARG A 1 86 ? 7.639 -11.535 -8.677 1.00 66.69 86 ARG A CA 1
ATOM 707 C C . ARG A 1 86 ? 6.988 -10.182 -8.359 1.00 66.69 86 ARG A C 1
ATOM 709 O O . ARG A 1 86 ? 7.083 -9.735 -7.219 1.00 66.69 86 ARG A O 1
ATOM 716 N N . SER A 1 87 ? 6.346 -9.537 -9.329 1.00 74.69 87 SER A N 1
ATOM 717 C CA . SER A 1 87 ? 5.598 -8.295 -9.133 1.00 74.69 87 SER A CA 1
ATOM 718 C C . SER A 1 87 ? 4.404 -8.528 -8.205 1.00 74.69 87 SER A C 1
ATOM 720 O O . SER A 1 87 ? 3.929 -9.657 -8.032 1.00 74.69 87 SER A O 1
ATOM 722 N N . LEU A 1 88 ? 3.951 -7.458 -7.554 1.00 84.69 88 LEU A N 1
ATOM 723 C CA . LEU A 1 88 ? 2.725 -7.503 -6.764 1.00 84.69 88 LEU A CA 1
ATOM 724 C C . LEU A 1 88 ? 1.518 -7.502 -7.711 1.00 84.69 88 LEU A C 1
ATOM 726 O O . LEU A 1 88 ? 1.568 -6.769 -8.703 1.00 84.69 88 LEU A O 1
ATOM 730 N N . PRO A 1 89 ? 0.448 -8.262 -7.406 1.00 89.06 89 PRO A N 1
ATOM 731 C CA . PRO A 1 89 ? -0.781 -8.238 -8.193 1.00 89.06 89 PRO A CA 1
ATOM 732 C C . PRO A 1 89 ? -1.308 -6.804 -8.379 1.00 89.06 89 PRO A C 1
ATOM 734 O O . PRO A 1 89 ? -1.183 -6.007 -7.442 1.00 89.06 89 PRO A O 1
ATOM 737 N N . PRO A 1 90 ? -1.907 -6.462 -9.535 1.00 88.19 90 PRO A N 1
ATOM 738 C CA . PRO A 1 90 ? -2.429 -5.119 -9.802 1.00 88.19 90 PRO A CA 1
ATOM 739 C C . PRO A 1 90 ? -3.373 -4.625 -8.702 1.00 88.19 90 PRO A C 1
ATOM 741 O O . PRO A 1 90 ? -3.166 -3.539 -8.163 1.00 88.19 90 PRO A O 1
ATOM 744 N N . ASP A 1 91 ? -4.310 -5.476 -8.283 1.00 90.50 91 ASP A N 1
ATOM 745 C CA . ASP A 1 91 ? -5.298 -5.170 -7.242 1.00 90.50 91 ASP A CA 1
ATOM 746 C C . ASP A 1 91 ? -4.648 -4.891 -5.882 1.00 90.50 91 ASP A C 1
ATOM 748 O O . ASP A 1 91 ? -5.082 -4.014 -5.139 1.00 90.50 91 ASP A O 1
ATOM 752 N N . MET A 1 92 ? -3.557 -5.592 -5.561 1.00 93.19 92 MET A N 1
ATOM 753 C CA . MET A 1 92 ? -2.797 -5.341 -4.335 1.00 93.19 92 MET A CA 1
ATOM 754 C C . MET A 1 92 ? -2.079 -3.992 -4.399 1.00 93.19 92 MET A C 1
ATOM 756 O O . MET A 1 92 ? -2.026 -3.276 -3.402 1.00 93.19 92 MET A O 1
ATOM 760 N N . ARG A 1 93 ? -1.531 -3.620 -5.564 1.00 93.06 93 ARG A N 1
ATOM 761 C CA . ARG A 1 93 ? -0.902 -2.303 -5.737 1.00 93.06 93 ARG A CA 1
ATOM 762 C C . ARG A 1 93 ? -1.928 -1.184 -5.602 1.00 93.06 93 ARG A C 1
ATOM 764 O O . ARG A 1 93 ? -1.621 -0.183 -4.963 1.00 93.06 93 ARG A O 1
ATOM 771 N N . GLN A 1 94 ? -3.124 -1.383 -6.152 1.00 93.00 94 GLN A N 1
ATOM 772 C CA . GLN A 1 94 ? -4.229 -0.443 -6.013 1.00 93.00 94 GLN A CA 1
ATOM 773 C C . GLN A 1 94 ? -4.640 -0.292 -4.546 1.00 93.00 94 GLN A C 1
ATOM 775 O O . GLN A 1 94 ? -4.660 0.824 -4.035 1.00 93.00 94 GLN A O 1
ATOM 780 N N . LEU A 1 95 ? -4.825 -1.411 -3.834 1.00 93.19 95 LEU A N 1
ATOM 781 C CA . LEU A 1 95 ? -5.151 -1.400 -2.407 1.00 93.19 95 LEU A CA 1
ATOM 782 C C . LEU A 1 95 ? -4.116 -0.627 -1.580 1.00 93.19 95 LEU A C 1
ATOM 784 O O . LEU A 1 95 ? -4.488 0.140 -0.700 1.00 93.19 95 LEU A O 1
ATOM 788 N N . ILE A 1 96 ? -2.819 -0.807 -1.847 1.00 94.12 96 ILE A N 1
ATOM 789 C CA . ILE A 1 96 ? -1.749 -0.103 -1.120 1.00 94.12 96 ILE A CA 1
ATOM 790 C C . ILE A 1 96 ? -1.886 1.420 -1.256 1.00 94.12 96 ILE A C 1
ATOM 792 O O . ILE A 1 96 ? -1.696 2.143 -0.274 1.00 94.12 96 ILE A O 1
ATOM 796 N N . VAL A 1 97 ? -2.181 1.905 -2.463 1.00 93.94 97 VAL A N 1
ATOM 797 C CA . VAL A 1 97 ? -2.345 3.339 -2.731 1.00 93.94 97 VAL A CA 1
ATOM 798 C C . VAL A 1 97 ? -3.645 3.848 -2.110 1.00 93.94 97 VAL A C 1
ATOM 800 O O . VAL A 1 97 ? -3.640 4.886 -1.450 1.00 93.94 97 VAL A O 1
ATOM 803 N N . ASP A 1 98 ? -4.727 3.085 -2.230 1.00 93.06 98 ASP A N 1
ATOM 804 C CA . ASP A 1 98 ? -6.030 3.443 -1.673 1.00 93.06 98 ASP A CA 1
ATOM 805 C C . ASP A 1 98 ? -5.975 3.534 -0.140 1.00 93.06 98 ASP A C 1
ATOM 807 O O . ASP A 1 98 ? -6.373 4.546 0.429 1.00 93.06 98 ASP A O 1
ATOM 811 N N . LEU A 1 99 ? -5.354 2.565 0.543 1.00 93.00 99 LEU A N 1
ATOM 812 C CA . LEU A 1 99 ? -5.163 2.601 2.001 1.00 93.00 99 LEU A CA 1
ATOM 813 C C . LEU A 1 99 ? -4.416 3.858 2.467 1.00 93.00 99 LEU A C 1
ATOM 815 O O . LEU A 1 99 ? -4.712 4.393 3.538 1.00 93.00 99 LEU A O 1
ATOM 819 N N . ARG A 1 100 ? -3.464 4.356 1.666 1.00 92.31 100 ARG A N 1
ATOM 820 C CA . ARG A 1 100 ? -2.734 5.594 1.972 1.00 92.31 100 ARG A CA 1
ATOM 821 C C . ARG A 1 100 ? -3.628 6.829 1.867 1.00 92.31 100 ARG A C 1
ATOM 823 O O . ARG A 1 100 ? -3.421 7.772 2.627 1.00 92.31 100 ARG A O 1
ATOM 830 N N . VAL A 1 101 ? -4.594 6.827 0.952 1.00 91.69 101 VAL A N 1
ATOM 831 C CA . VAL A 1 101 ? -5.594 7.897 0.832 1.00 91.69 101 VAL A CA 1
ATOM 832 C C . VAL A 1 101 ? -6.625 7.807 1.955 1.00 91.69 101 VAL A C 1
ATOM 834 O O . VAL A 1 101 ? -6.970 8.831 2.544 1.00 91.69 101 VAL A O 1
ATOM 837 N N . GLU A 1 102 ? -7.077 6.599 2.304 1.00 90.75 102 GLU A N 1
ATOM 838 C CA . GLU A 1 102 ? -8.031 6.399 3.401 1.00 90.75 102 GLU A CA 1
ATOM 839 C C . GLU A 1 102 ? -7.464 6.836 4.753 1.00 90.75 102 GLU A C 1
ATOM 841 O O . GLU A 1 102 ? -8.125 7.556 5.506 1.00 90.75 102 GLU A O 1
ATOM 846 N N . MET A 1 103 ? -6.238 6.408 5.065 1.00 88.88 103 MET A N 1
ATOM 847 C CA . MET A 1 103 ? -5.576 6.711 6.328 1.00 88.88 103 MET A CA 1
ATOM 848 C C . MET A 1 103 ? -4.100 7.070 6.094 1.00 88.88 103 MET A C 1
ATOM 850 O O . MET A 1 103 ? -3.227 6.199 6.128 1.00 88.88 103 MET A O 1
ATOM 854 N N . PRO A 1 104 ? -3.780 8.367 5.916 1.00 88.94 104 PRO A N 1
ATOM 855 C CA . PRO A 1 104 ? -2.418 8.820 5.615 1.00 88.94 104 PRO A CA 1
ATOM 856 C C . PRO A 1 104 ? -1.366 8.399 6.646 1.00 88.94 104 PRO A C 1
ATOM 858 O O . PRO A 1 104 ? -0.216 8.129 6.282 1.00 88.94 104 PRO A O 1
ATOM 861 N N . ASN A 1 105 ? -1.774 8.294 7.914 1.00 89.00 105 ASN A N 1
ATOM 862 C CA . ASN A 1 105 ? -0.919 7.929 9.043 1.00 89.00 105 ASN A CA 1
ATOM 863 C C . ASN A 1 105 ? -0.634 6.421 9.140 1.00 89.00 105 ASN A C 1
ATOM 865 O O . ASN A 1 105 ? 0.175 6.012 9.971 1.00 89.00 105 ASN A O 1
ATOM 869 N N . MET A 1 106 ? -1.257 5.588 8.295 1.00 90.19 106 MET A N 1
ATOM 870 C CA . MET A 1 106 ? -1.097 4.136 8.358 1.00 90.19 106 MET A CA 1
ATOM 871 C C . MET A 1 106 ? 0.363 3.722 8.162 1.00 90.19 106 MET A C 1
ATOM 873 O O . MET A 1 106 ? 1.049 4.125 7.203 1.00 90.19 106 MET A O 1
ATOM 877 N N . SER A 1 107 ? 0.842 2.870 9.065 1.00 92.56 107 SER A N 1
ATOM 878 C CA . SER A 1 107 ? 2.196 2.346 8.980 1.00 92.56 107 SER A CA 1
ATOM 879 C C . SER A 1 107 ? 2.325 1.366 7.811 1.00 92.56 107 SER A C 1
ATOM 881 O O . SER A 1 107 ? 1.398 0.650 7.438 1.00 92.56 107 SER A O 1
ATOM 883 N N . ILE A 1 108 ? 3.525 1.283 7.236 1.00 93.62 108 ILE A N 1
ATOM 884 C CA . ILE A 1 108 ? 3.816 0.330 6.149 1.00 93.62 108 ILE A CA 1
ATOM 885 C C . ILE A 1 108 ? 3.604 -1.119 6.616 1.00 93.62 108 ILE A C 1
ATOM 887 O O . ILE A 1 108 ? 3.234 -1.983 5.825 1.00 93.62 108 ILE A O 1
ATOM 891 N N . ARG A 1 109 ? 3.827 -1.386 7.907 1.00 93.06 109 ARG A N 1
ATOM 892 C CA . ARG A 1 109 ? 3.610 -2.704 8.498 1.00 93.06 109 ARG A CA 1
ATOM 893 C C . ARG A 1 109 ? 2.130 -3.085 8.494 1.00 93.06 109 ARG A C 1
ATOM 895 O O . ARG A 1 109 ? 1.826 -4.194 8.072 1.00 93.06 109 ARG A O 1
ATOM 902 N N . GLU A 1 110 ? 1.249 -2.182 8.916 1.00 92.88 110 GLU A N 1
ATOM 903 C CA . GLU A 1 110 ? -0.204 -2.411 8.913 1.00 92.88 110 GLU A CA 1
ATOM 904 C C . GLU A 1 110 ? -0.725 -2.608 7.486 1.00 92.88 110 GLU A C 1
ATOM 906 O O . GLU A 1 110 ? -1.476 -3.543 7.236 1.00 92.88 110 GLU A O 1
ATOM 911 N N . ILE A 1 111 ? -0.242 -1.818 6.518 1.00 94.56 111 ILE A N 1
ATOM 912 C CA . ILE A 1 111 ? -0.565 -2.023 5.093 1.00 94.56 111 ILE A CA 1
ATOM 913 C C . ILE A 1 111 ? -0.178 -3.442 4.649 1.00 94.56 111 ILE A C 1
ATOM 915 O O . ILE A 1 111 ? -0.939 -4.103 3.943 1.00 94.56 111 ILE A O 1
ATOM 919 N N . ALA A 1 112 ? 0.997 -3.928 5.065 1.00 94.50 112 ALA A N 1
ATOM 920 C CA . ALA A 1 112 ? 1.435 -5.283 4.744 1.00 94.50 112 ALA A CA 1
ATOM 921 C C . ALA A 1 112 ? 0.541 -6.354 5.388 1.00 94.50 112 ALA A C 1
ATOM 923 O O . ALA A 1 112 ? 0.287 -7.369 4.749 1.00 94.50 112 ALA A O 1
ATOM 924 N N . GLU A 1 113 ? 0.085 -6.139 6.624 1.00 94.06 113 GLU A N 1
ATOM 925 C CA . GLU A 1 113 ? -0.813 -7.049 7.354 1.00 94.06 113 GLU A CA 1
ATOM 926 C C . GLU A 1 113 ? -2.207 -7.106 6.704 1.00 94.06 113 GLU A C 1
ATOM 928 O O . GLU A 1 113 ? -2.723 -8.197 6.475 1.00 94.06 113 GLU A O 1
ATOM 933 N N . ILE A 1 114 ? -2.759 -5.967 6.274 1.00 94.00 114 ILE A N 1
ATOM 934 C CA . ILE A 1 114 ? -4.020 -5.910 5.512 1.00 94.00 114 ILE A CA 1
ATOM 935 C C . ILE A 1 114 ? -3.879 -6.634 4.162 1.00 94.00 114 ILE A C 1
ATOM 937 O O . ILE A 1 114 ? -4.754 -7.402 3.758 1.00 94.00 114 ILE A O 1
ATOM 941 N N . CYS A 1 115 ? -2.766 -6.425 3.449 1.00 93.62 115 CYS A N 1
ATOM 942 C CA . CYS A 1 115 ? -2.509 -7.132 2.191 1.00 93.62 115 CYS A CA 1
ATOM 943 C C . CYS A 1 115 ? -2.389 -8.649 2.399 1.00 93.62 115 CYS A C 1
ATOM 945 O O . CYS A 1 115 ? -2.873 -9.417 1.570 1.00 93.62 115 CYS A O 1
ATOM 947 N N . ASP A 1 116 ? -1.769 -9.076 3.500 1.00 93.00 116 ASP A N 1
ATOM 948 C CA . ASP A 1 116 ? -1.643 -10.488 3.858 1.00 93.00 116 ASP A CA 1
ATOM 949 C C . ASP A 1 116 ? -3.012 -11.113 4.156 1.00 93.00 116 ASP A C 1
ATOM 951 O O . ASP A 1 116 ? -3.346 -12.150 3.592 1.00 93.00 116 ASP A O 1
ATOM 955 N N . ALA A 1 117 ? -3.859 -10.435 4.935 1.00 92.56 117 ALA A N 1
ATOM 956 C CA . ALA A 1 117 ? -5.213 -10.899 5.233 1.00 92.56 117 ALA A CA 1
ATOM 957 C C . ALA A 1 117 ? -6.093 -11.025 3.974 1.00 92.56 117 ALA A C 1
ATOM 959 O O . ALA A 1 117 ? -6.820 -12.006 3.824 1.00 92.56 117 ALA A O 1
ATOM 960 N N . ARG A 1 118 ? -6.017 -10.060 3.043 1.00 91.69 118 ARG A N 1
ATOM 961 C CA . ARG A 1 118 ? -6.877 -10.036 1.843 1.00 91.69 118 ARG A CA 1
ATOM 962 C C . ARG A 1 118 ? -6.390 -10.916 0.697 1.00 91.69 118 ARG A C 1
ATOM 964 O O . ARG A 1 118 ? -7.212 -11.490 -0.009 1.00 91.69 118 ARG A O 1
ATOM 971 N N . PHE A 1 119 ? -5.079 -10.995 0.483 1.00 89.56 119 PHE A N 1
ATOM 972 C CA . PHE A 1 119 ? -4.493 -11.684 -0.673 1.00 89.56 119 PHE A CA 1
ATOM 973 C C . PHE A 1 119 ? -3.683 -12.929 -0.302 1.00 89.56 119 PHE A C 1
ATOM 975 O O . PHE A 1 119 ? -3.111 -13.550 -1.196 1.00 89.56 119 PHE A O 1
ATOM 982 N N . GLN A 1 120 ? -3.585 -13.273 0.990 1.00 89.44 120 GLN A N 1
ATOM 983 C CA . GLN A 1 120 ? -2.746 -14.369 1.506 1.00 89.44 120 GLN A CA 1
ATOM 984 C C . GLN A 1 120 ? -1.280 -14.242 1.064 1.00 89.44 120 GLN A C 1
ATOM 986 O O . GLN A 1 120 ? -0.559 -15.225 0.880 1.00 89.44 120 GLN A O 1
ATOM 991 N N . ARG A 1 121 ? -0.847 -13.002 0.818 1.00 89.69 121 ARG A N 1
ATOM 992 C CA . ARG A 1 121 ? 0.487 -12.672 0.337 1.00 89.69 121 ARG A CA 1
ATOM 993 C C . ARG A 1 121 ? 0.927 -11.357 0.946 1.00 89.69 121 ARG A C 1
ATOM 995 O O . ARG A 1 121 ? 0.475 -10.285 0.545 1.00 89.69 121 ARG A O 1
ATOM 1002 N N . ARG A 1 122 ? 1.902 -11.444 1.845 1.00 92.00 122 ARG A N 1
ATOM 1003 C CA . ARG A 1 122 ? 2.505 -10.280 2.484 1.00 92.00 122 ARG A CA 1
ATOM 1004 C C . ARG A 1 122 ? 3.528 -9.577 1.576 1.00 92.00 122 ARG A C 1
ATOM 1006 O O . ARG A 1 122 ? 4.570 -10.161 1.262 1.00 92.00 122 ARG A O 1
ATOM 1013 N N . PRO A 1 123 ? 3.296 -8.318 1.164 1.00 92.38 123 PRO A N 1
ATOM 1014 C CA . PRO A 1 123 ? 4.294 -7.545 0.434 1.00 92.38 123 PRO A CA 1
ATOM 1015 C C . PRO A 1 123 ? 5.452 -7.121 1.349 1.00 92.38 123 PRO A C 1
ATOM 1017 O O . PRO A 1 123 ? 5.280 -6.876 2.544 1.00 92.38 123 PRO A O 1
ATOM 1020 N N . SER A 1 124 ? 6.652 -6.998 0.776 1.00 92.06 124 SER A N 1
ATOM 1021 C CA . SER A 1 124 ? 7.813 -6.494 1.515 1.00 92.06 124 SER A CA 1
ATOM 1022 C C . SER A 1 124 ? 7.710 -4.984 1.755 1.00 92.06 124 SER A C 1
ATOM 1024 O O . SER A 1 124 ? 7.107 -4.252 0.966 1.00 92.06 124 SER A O 1
ATOM 1026 N N . TYR A 1 125 ? 8.392 -4.496 2.793 1.00 92.56 125 TYR A N 1
ATOM 1027 C CA . TYR A 1 125 ? 8.500 -3.064 3.093 1.00 92.56 125 TYR A CA 1
ATOM 1028 C C . TYR A 1 125 ? 8.957 -2.234 1.880 1.00 92.56 125 TYR A C 1
ATOM 1030 O O . TYR A 1 125 ? 8.405 -1.171 1.592 1.00 92.56 125 TYR A O 1
ATOM 1038 N N . HIS A 1 126 ? 9.953 -2.735 1.142 1.00 90.12 126 HIS A N 1
ATOM 1039 C CA . HIS A 1 126 ? 10.509 -2.040 -0.018 1.00 90.12 126 HIS A CA 1
ATOM 1040 C C . HIS A 1 126 ? 9.531 -2.039 -1.201 1.00 90.12 126 HIS A C 1
ATOM 1042 O O . HIS A 1 126 ? 9.414 -1.039 -1.905 1.00 90.12 126 HIS A O 1
ATOM 1048 N N . SER A 1 127 ? 8.773 -3.125 -1.378 1.00 90.56 127 SER A N 1
ATOM 1049 C CA . SER A 1 127 ? 7.727 -3.217 -2.401 1.00 90.56 127 SER A CA 1
ATOM 1050 C C . SER A 1 127 ? 6.611 -2.204 -2.154 1.00 90.56 127 SER A C 1
ATOM 1052 O O . SER A 1 127 ? 6.204 -1.523 -3.089 1.00 90.56 127 SER A O 1
ATOM 1054 N N . ILE A 1 128 ? 6.165 -2.046 -0.903 1.00 91.75 128 ILE A N 1
ATOM 1055 C CA . ILE A 1 128 ? 5.147 -1.046 -0.550 1.00 91.75 128 ILE A CA 1
ATOM 1056 C C . ILE A 1 128 ? 5.659 0.366 -0.845 1.00 91.75 128 ILE A C 1
ATOM 1058 O O . ILE A 1 128 ? 4.966 1.133 -1.504 1.00 91.75 128 ILE A O 1
ATOM 1062 N N . LYS A 1 129 ? 6.889 0.708 -0.431 1.00 91.88 129 LYS A N 1
ATOM 1063 C CA . LYS A 1 129 ? 7.487 2.020 -0.749 1.00 91.88 129 LYS A CA 1
ATOM 1064 C C . LYS A 1 129 ? 7.548 2.288 -2.250 1.00 91.88 129 LYS A C 1
ATOM 1066 O O . LYS A 1 129 ? 7.227 3.388 -2.686 1.00 91.88 129 LYS A O 1
ATOM 1071 N N . MET A 1 130 ? 7.941 1.283 -3.029 1.00 89.38 130 MET A N 1
ATOM 1072 C CA . MET A 1 130 ? 7.994 1.387 -4.485 1.00 89.38 130 MET A CA 1
ATOM 1073 C C . MET A 1 130 ? 6.613 1.638 -5.096 1.00 89.38 130 MET A C 1
ATOM 1075 O O . MET A 1 130 ? 6.495 2.481 -5.980 1.00 89.38 130 MET A O 1
ATOM 1079 N N . VAL A 1 131 ? 5.574 0.952 -4.615 1.00 90.38 131 VAL A N 1
ATOM 1080 C CA . VAL A 1 131 ? 4.192 1.171 -5.069 1.00 90.38 131 VAL A CA 1
ATOM 1081 C C . VAL A 1 131 ? 3.679 2.546 -4.646 1.00 90.38 131 VAL A C 1
ATOM 1083 O O . VAL A 1 131 ? 3.018 3.205 -5.428 1.00 90.38 131 VAL A O 1
ATOM 1086 N N . LEU A 1 132 ? 4.009 3.039 -3.457 1.00 90.38 132 LEU A N 1
ATOM 1087 C CA . LEU A 1 132 ? 3.576 4.381 -3.054 1.00 90.38 132 LEU A CA 1
ATOM 1088 C C . LEU A 1 132 ? 4.258 5.494 -3.868 1.00 90.38 132 LEU A C 1
ATOM 1090 O O . LEU A 1 132 ? 3.658 6.541 -4.079 1.00 90.38 132 LEU A O 1
ATOM 1094 N N . ALA A 1 133 ? 5.494 5.279 -4.327 1.00 88.31 133 ALA A N 1
ATOM 1095 C CA . ALA A 1 133 ? 6.235 6.264 -5.117 1.00 88.31 133 ALA A CA 1
ATOM 1096 C C . ALA A 1 133 ? 5.905 6.225 -6.620 1.00 88.31 133 ALA A C 1
ATOM 1098 O O . ALA A 1 133 ? 5.908 7.262 -7.275 1.00 88.31 133 ALA A O 1
ATOM 1099 N N . PHE A 1 134 ? 5.666 5.032 -7.173 1.00 82.94 134 PHE A N 1
ATOM 1100 C CA . PHE A 1 134 ? 5.550 4.809 -8.622 1.00 82.94 134 PHE A CA 1
ATOM 1101 C C . PHE A 1 134 ? 4.323 3.978 -9.021 1.00 82.94 134 PHE A C 1
ATOM 1103 O O . PHE A 1 134 ? 4.254 3.475 -10.143 1.00 82.94 134 PHE A O 1
ATOM 1110 N N . GLY A 1 135 ? 3.407 3.736 -8.089 1.00 81.69 135 GLY A N 1
ATOM 1111 C CA . GLY A 1 135 ? 2.234 2.896 -8.298 1.00 81.69 135 GLY A CA 1
ATOM 1112 C C . GLY A 1 135 ? 1.125 3.581 -9.091 1.00 81.69 135 GLY A C 1
ATOM 1113 O O . GLY A 1 135 ? 1.295 4.699 -9.580 1.00 81.69 135 GLY A O 1
ATOM 1114 N N . PRO A 1 136 ? -0.012 2.883 -9.249 1.00 87.94 136 PRO A N 1
ATOM 1115 C CA . PRO A 1 136 ? -1.172 3.443 -9.925 1.00 87.94 136 PRO A CA 1
ATOM 1116 C C . PRO A 1 136 ? -1.730 4.652 -9.154 1.00 87.94 136 PRO A C 1
ATOM 1118 O O . PRO A 1 136 ? -1.503 4.768 -7.947 1.00 87.94 136 PRO A O 1
ATOM 1121 N N . PRO A 1 137 ? -2.475 5.549 -9.820 1.00 87.31 137 PRO A N 1
ATOM 1122 C CA . PRO A 1 137 ? -3.236 6.575 -9.117 1.00 87.31 137 PRO A CA 1
ATOM 1123 C C . PRO A 1 137 ? -4.269 5.931 -8.171 1.00 87.31 137 PRO A C 1
ATOM 1125 O O . PRO A 1 137 ? -4.749 4.828 -8.451 1.00 87.31 137 PRO A O 1
ATOM 1128 N N . PRO A 1 138 ? -4.626 6.591 -7.055 1.00 88.94 138 PRO A N 1
ATOM 1129 C CA . PRO A 1 138 ? -5.656 6.084 -6.155 1.00 88.94 138 PRO A CA 1
ATOM 1130 C C . PRO A 1 138 ? -7.000 5.965 -6.879 1.00 88.94 138 PRO A C 1
ATOM 1132 O O . PRO A 1 138 ? -7.376 6.841 -7.658 1.00 88.94 138 PRO A O 1
ATOM 1135 N N . SER A 1 139 ? -7.723 4.883 -6.604 1.00 87.44 139 SER A N 1
ATOM 1136 C CA . SER A 1 139 ? -9.062 4.634 -7.146 1.00 87.44 139 SER A CA 1
ATOM 1137 C C . SER A 1 139 ? -10.133 5.380 -6.348 1.00 87.44 139 SER A C 1
ATOM 1139 O O . SER A 1 139 ? -11.205 5.690 -6.863 1.00 87.44 139 SER A O 1
ATOM 1141 N N . ILE A 1 140 ? -9.817 5.706 -5.094 1.00 85.00 140 ILE A N 1
ATOM 1142 C CA . ILE A 1 140 ? -10.674 6.438 -4.170 1.00 85.00 140 ILE A CA 1
ATOM 1143 C C . ILE A 1 140 ? -10.155 7.860 -3.943 1.00 85.00 140 ILE A C 1
ATOM 1145 O O . ILE A 1 140 ? -8.955 8.127 -3.960 1.00 85.00 140 ILE A O 1
ATOM 1149 N N . THR A 1 141 ? -11.072 8.787 -3.676 1.00 79.00 141 THR A N 1
ATOM 1150 C CA . THR A 1 141 ? -10.734 10.183 -3.339 1.00 79.00 141 THR A CA 1
ATOM 1151 C C . THR A 1 141 ? -10.899 10.476 -1.845 1.00 79.00 141 THR A C 1
ATOM 1153 O O . THR A 1 141 ? -10.292 11.407 -1.324 1.00 79.00 141 THR A O 1
ATOM 1156 N N . MET A 1 142 ? -11.709 9.683 -1.140 1.00 77.31 142 MET A N 1
ATOM 1157 C CA . MET A 1 142 ? -12.039 9.863 0.275 1.00 77.31 142 MET A CA 1
ATOM 1158 C C . MET A 1 142 ? -12.197 8.516 0.988 1.00 77.31 142 MET A C 1
ATOM 1160 O O . MET A 1 142 ? -12.217 7.459 0.361 1.00 77.31 142 MET A O 1
ATOM 1164 N N . ARG A 1 143 ? -12.304 8.582 2.320 1.00 80.50 143 ARG A N 1
ATOM 1165 C CA . ARG A 1 143 ? -12.513 7.433 3.212 1.00 80.50 143 ARG A CA 1
ATOM 1166 C C . ARG A 1 143 ? -13.777 6.659 2.830 1.00 80.50 143 ARG A C 1
ATOM 1168 O O . ARG A 1 143 ? -14.805 7.275 2.556 1.00 80.50 143 ARG A O 1
ATOM 1175 N N . ARG A 1 144 ? -13.710 5.322 2.875 1.00 83.19 144 ARG A N 1
ATOM 1176 C CA . ARG A 1 144 ? -14.855 4.431 2.602 1.00 83.19 144 ARG A CA 1
ATOM 1177 C C . ARG A 1 144 ? -16.000 4.610 3.595 1.00 83.19 144 ARG A C 1
ATOM 1179 O O . ARG A 1 144 ? -17.156 4.589 3.184 1.00 83.19 144 ARG A O 1
ATOM 1186 N N . PHE A 1 145 ? -15.690 4.781 4.881 1.00 80.25 145 PHE A N 1
ATOM 1187 C CA . PHE A 1 145 ? -16.693 4.984 5.923 1.00 80.25 145 PHE A CA 1
ATOM 1188 C C . PHE A 1 145 ? -16.595 6.393 6.528 1.00 80.25 145 PHE A C 1
ATOM 1190 O O . PHE A 1 145 ? -15.487 6.904 6.729 1.00 80.25 145 PHE A O 1
ATOM 1197 N N . PRO A 1 146 ? -17.740 7.029 6.841 1.00 76.06 146 PRO A N 1
ATOM 1198 C CA . PRO A 1 146 ? -17.765 8.287 7.578 1.00 76.06 146 PRO A CA 1
ATOM 1199 C C . PRO A 1 146 ? -17.294 8.103 9.033 1.00 76.06 146 PRO A C 1
ATOM 1201 O O . PRO A 1 146 ? -17.181 6.987 9.537 1.00 76.06 146 PRO A O 1
ATOM 1204 N N . LEU A 1 147 ? -17.011 9.219 9.713 1.00 77.88 147 LEU A N 1
ATOM 1205 C CA . LEU A 1 147 ? -16.615 9.223 11.126 1.00 77.88 147 LEU A CA 1
ATOM 1206 C C . LEU A 1 147 ? -17.743 8.711 12.033 1.00 77.88 147 LEU A C 1
ATOM 1208 O O . LEU A 1 147 ? -18.920 8.856 11.702 1.00 77.88 147 LEU A O 1
ATOM 1212 N N . LEU A 1 148 ? -17.379 8.215 13.224 1.00 65.56 148 LEU A N 1
ATOM 1213 C CA . LEU A 1 148 ? -18.322 7.670 14.211 1.00 65.56 148 LEU A CA 1
ATOM 1214 C C . LEU A 1 148 ? -19.486 8.630 14.504 1.00 65.56 148 LEU A C 1
ATOM 1216 O O . LEU A 1 148 ? -20.640 8.225 14.520 1.00 65.56 148 LEU A O 1
ATOM 1220 N N . ASN A 1 149 ? -19.182 9.919 14.675 1.00 66.25 149 ASN A N 1
ATOM 1221 C CA . ASN A 1 149 ? -20.164 10.947 15.036 1.00 66.25 149 ASN A CA 1
ATOM 1222 C C . ASN A 1 149 ? -21.130 11.304 13.895 1.00 66.25 149 ASN A C 1
ATOM 1224 O O . ASN A 1 149 ? -22.119 11.996 14.120 1.00 66.25 149 ASN A O 1
ATOM 1228 N N . SER A 1 150 ? -20.825 10.881 12.669 1.00 73.12 150 SER A N 1
ATOM 1229 C CA . SER A 1 150 ? -21.643 11.135 11.483 1.00 73.12 150 SER A CA 1
ATOM 1230 C C . SER A 1 150 ? -22.565 9.964 11.146 1.00 73.12 150 SER A C 1
ATOM 1232 O O . SER A 1 150 ? -23.386 10.097 10.241 1.00 73.12 150 SER A O 1
ATOM 1234 N N . ILE A 1 151 ? -22.439 8.828 11.842 1.00 73.81 151 ILE A N 1
ATOM 1235 C CA . ILE A 1 151 ? -23.276 7.650 11.618 1.00 73.81 151 ILE A CA 1
ATOM 1236 C C . ILE A 1 151 ? -24.402 7.651 12.659 1.00 73.81 151 ILE A C 1
ATOM 1238 O O . ILE A 1 151 ? -24.131 7.483 13.847 1.00 73.81 151 ILE A O 1
ATOM 1242 N N . PRO A 1 152 ? -25.665 7.833 12.238 1.00 69.25 152 PRO A N 1
ATOM 1243 C CA . PRO A 1 152 ? -26.794 7.869 13.162 1.00 69.25 152 PRO A CA 1
ATOM 1244 C C . PRO A 1 152 ? -27.155 6.493 13.742 1.00 69.25 152 PRO A C 1
ATOM 1246 O O . PRO A 1 152 ? -27.808 6.445 14.778 1.00 69.25 152 PRO A O 1
ATOM 1249 N N . ASP A 1 153 ? -26.743 5.392 13.102 1.00 79.25 153 ASP A N 1
ATOM 1250 C CA . ASP A 1 153 ? -27.061 4.024 13.529 1.00 79.25 153 ASP A CA 1
ATOM 1251 C C . ASP A 1 153 ? -25.875 3.319 14.234 1.00 79.25 153 ASP A C 1
ATOM 1253 O O . ASP A 1 153 ? -24.865 3.004 13.589 1.00 79.25 153 ASP A O 1
ATOM 1257 N N . PRO A 1 154 ? -25.986 3.005 15.541 1.00 75.19 154 PRO A N 1
ATOM 1258 C CA . PRO A 1 154 ? -24.962 2.271 16.284 1.00 75.19 154 PRO A CA 1
ATOM 1259 C C . PRO A 1 154 ? -24.696 0.854 15.756 1.00 75.19 154 PRO A C 1
ATOM 1261 O O . PRO A 1 154 ? -23.560 0.374 15.853 1.00 75.19 154 PRO A O 1
ATOM 1264 N N . ALA A 1 155 ? -25.702 0.179 15.189 1.00 78.88 155 ALA A N 1
ATOM 1265 C CA . ALA A 1 155 ? -25.538 -1.176 14.664 1.00 78.88 155 ALA A CA 1
ATOM 1266 C C . ALA A 1 155 ? -24.656 -1.168 13.406 1.00 78.88 155 ALA A C 1
ATOM 1268 O O . ALA A 1 155 ? -23.706 -1.953 13.304 1.00 78.88 155 ALA A O 1
ATOM 1269 N N . GLN A 1 156 ? -24.884 -0.210 12.499 1.00 81.56 156 GLN A N 1
ATOM 1270 C CA . GLN A 1 156 ? -24.019 0.027 11.343 1.00 81.56 156 GLN A CA 1
ATOM 1271 C C . GLN A 1 156 ? -22.571 0.345 11.751 1.00 81.56 156 GLN A C 1
AT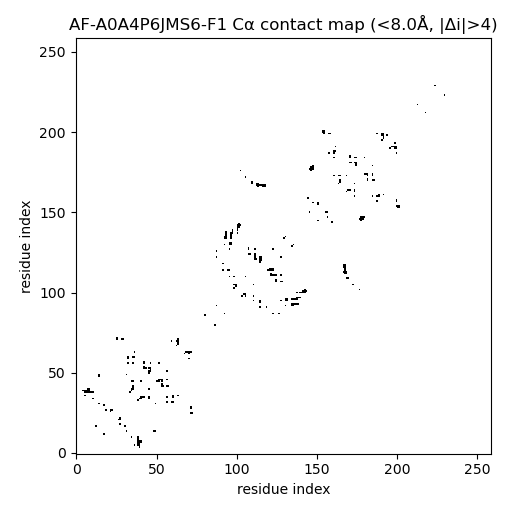OM 1273 O O . GLN A 1 156 ? -21.633 -0.163 11.133 1.00 81.56 156 GLN A O 1
ATOM 1278 N N . CYS A 1 157 ? -22.362 1.130 12.816 1.00 81.38 157 CYS A N 1
ATOM 1279 C CA . CYS A 1 157 ? -21.020 1.380 13.357 1.00 81.38 157 CYS A CA 1
ATOM 1280 C C . CYS A 1 157 ? -20.322 0.081 13.766 1.00 81.38 157 CYS A C 1
ATOM 1282 O O . CYS A 1 157 ? -19.171 -0.160 13.394 1.00 81.38 157 CYS A O 1
ATOM 1284 N N . CYS A 1 158 ? -21.023 -0.778 14.507 1.00 83.69 158 CYS A N 1
ATOM 1285 C CA . CYS A 1 158 ? -20.467 -2.047 14.957 1.00 83.69 158 CYS A CA 1
ATOM 1286 C C . CYS A 1 158 ? -20.170 -2.984 13.777 1.00 83.69 158 CYS A C 1
ATOM 1288 O O . CYS A 1 158 ? -19.122 -3.633 13.762 1.00 83.69 158 CYS A O 1
ATOM 1290 N N . HIS A 1 159 ? -21.037 -3.007 12.762 1.00 85.94 159 HIS A N 1
ATOM 1291 C CA . HIS A 1 159 ? -20.814 -3.775 11.538 1.00 85.94 159 HIS A CA 1
ATOM 1292 C C . HIS A 1 159 ? -19.542 -3.332 10.804 1.00 85.94 159 HIS A C 1
ATOM 1294 O O . HIS A 1 159 ? -18.701 -4.164 10.465 1.00 85.94 159 HIS A O 1
ATOM 1300 N N . ASN A 1 160 ? -19.350 -2.024 10.622 1.00 88.25 160 ASN A N 1
ATOM 1301 C CA . ASN A 1 160 ? -18.180 -1.502 9.919 1.00 88.25 160 ASN A CA 1
ATOM 1302 C C . ASN A 1 160 ? -16.871 -1.788 10.686 1.00 88.25 160 ASN A C 1
ATOM 1304 O O . ASN A 1 160 ? -15.846 -2.072 10.067 1.00 88.25 160 ASN A O 1
ATOM 1308 N N . ILE A 1 161 ? -16.897 -1.762 12.027 1.00 88.75 161 ILE A N 1
ATOM 1309 C CA . ILE A 1 161 ? -15.752 -2.162 12.866 1.00 88.75 161 ILE A CA 1
ATOM 1310 C C . ILE A 1 161 ? -15.375 -3.624 12.609 1.00 88.75 161 ILE A C 1
ATOM 1312 O O . ILE A 1 161 ? -14.201 -3.932 12.395 1.00 88.75 161 ILE A O 1
ATOM 1316 N N . VAL A 1 162 ? -16.364 -4.522 12.612 1.00 89.44 162 VAL A N 1
ATOM 1317 C CA . VAL A 1 162 ? -16.145 -5.950 12.343 1.00 89.44 162 VAL A CA 1
ATOM 1318 C C . VAL A 1 162 ? -15.606 -6.153 10.931 1.00 89.44 162 VAL A C 1
ATOM 1320 O O . VAL A 1 162 ? -14.669 -6.928 10.748 1.00 89.44 162 VAL A O 1
ATOM 1323 N N . GLN A 1 163 ? -16.142 -5.430 9.947 1.00 90.44 163 GLN A N 1
ATOM 1324 C CA . GLN A 1 163 ? -15.675 -5.503 8.567 1.00 90.44 163 GLN A CA 1
ATOM 1325 C C . GLN A 1 163 ? -14.204 -5.089 8.439 1.00 90.44 163 GLN A C 1
ATOM 1327 O O . GLN A 1 163 ? -13.413 -5.840 7.873 1.00 90.44 163 GLN A O 1
ATOM 1332 N N . LEU A 1 164 ? -13.807 -3.941 8.996 1.00 91.44 164 LEU A N 1
ATOM 1333 C CA . LEU A 1 164 ? -12.410 -3.489 8.957 1.00 91.44 164 LEU A CA 1
ATOM 1334 C C . LEU A 1 164 ? -11.475 -4.488 9.651 1.00 91.44 164 LEU A C 1
ATOM 1336 O O . LEU A 1 164 ? -10.397 -4.793 9.140 1.00 91.44 164 LEU A O 1
ATOM 1340 N N . HIS A 1 165 ? -11.900 -5.047 10.784 1.00 91.19 165 HIS A N 1
ATOM 1341 C CA . HIS A 1 165 ? -11.123 -6.067 11.482 1.00 91.19 165 HIS A CA 1
ATOM 1342 C C . HIS A 1 165 ? -10.981 -7.356 10.654 1.00 91.19 165 HIS A C 1
ATOM 1344 O O . HIS A 1 165 ? -9.894 -7.925 10.587 1.00 91.19 165 HIS A O 1
ATOM 1350 N N . ALA A 1 166 ? -12.043 -7.798 9.973 1.00 88.62 166 ALA A N 1
ATOM 1351 C CA . ALA A 1 166 ? -11.997 -8.947 9.067 1.00 88.62 166 ALA A CA 1
ATOM 1352 C C . ALA A 1 166 ? -11.107 -8.696 7.835 1.00 88.62 166 ALA A C 1
ATOM 1354 O O . ALA A 1 166 ? -10.479 -9.624 7.331 1.00 88.62 166 ALA A O 1
ATOM 1355 N N . GLU A 1 167 ? -11.001 -7.444 7.381 1.00 88.75 167 GLU A N 1
ATOM 1356 C CA . GLU A 1 167 ? -10.064 -7.023 6.330 1.00 88.75 167 GLU A CA 1
ATOM 1357 C C . GLU A 1 167 ? -8.593 -6.999 6.806 1.00 88.75 167 GLU A C 1
ATOM 1359 O O . GLU A 1 167 ? -7.695 -6.802 5.988 1.00 88.75 167 GLU A O 1
ATOM 1364 N N . GLY A 1 168 ? -8.327 -7.219 8.100 1.00 90.38 168 GLY A N 1
ATOM 1365 C CA . GLY A 1 168 ? -6.981 -7.286 8.677 1.00 90.38 168 GLY A CA 1
ATOM 1366 C C . GLY A 1 168 ? -6.484 -5.978 9.291 1.00 90.38 168 GLY A C 1
ATOM 1367 O O . GLY A 1 168 ? -5.290 -5.844 9.562 1.00 90.38 168 GLY A O 1
ATOM 1368 N N . TRP A 1 169 ? -7.364 -4.997 9.510 1.00 92.81 169 TRP A N 1
ATOM 1369 C CA . TRP A 1 169 ? -6.982 -3.754 10.178 1.00 92.81 169 TRP A CA 1
ATOM 1370 C C . TRP A 1 169 ? -6.726 -3.989 11.666 1.00 92.81 169 TRP A C 1
ATOM 1372 O O . TRP A 1 169 ? -7.474 -4.698 12.343 1.00 92.81 169 TRP A O 1
ATOM 1382 N N . SER A 1 170 ? -5.697 -3.333 12.206 1.00 91.56 170 SER A N 1
ATOM 1383 C CA . SER A 1 170 ? -5.422 -3.401 13.640 1.00 91.56 170 SER A CA 1
ATOM 1384 C C . SER A 1 170 ? -6.468 -2.613 14.439 1.00 91.56 170 SER A C 1
ATOM 1386 O O . SER A 1 170 ? -6.992 -1.598 13.977 1.00 91.56 170 SER A O 1
ATOM 1388 N N . VAL A 1 171 ? -6.722 -3.016 15.687 1.00 91.50 171 VAL A N 1
ATOM 1389 C CA . VAL A 1 171 ? -7.616 -2.285 16.610 1.00 91.50 171 VAL A CA 1
ATOM 1390 C C . VAL A 1 171 ? -7.188 -0.822 16.773 1.00 91.50 171 VAL A C 1
ATOM 1392 O O . VAL A 1 171 ? -8.029 0.069 16.884 1.00 91.50 171 VAL A O 1
ATOM 1395 N N . ALA A 1 172 ? -5.877 -0.556 16.759 1.00 90.94 172 ALA A N 1
ATOM 1396 C CA . ALA A 1 172 ? -5.349 0.799 16.844 1.00 90.94 172 ALA A CA 1
ATOM 1397 C C . ALA A 1 172 ? -5.675 1.619 15.589 1.00 90.94 172 ALA A C 1
ATOM 1399 O O . ALA A 1 172 ? -6.158 2.741 15.726 1.00 90.94 172 ALA A O 1
ATOM 1400 N N . SER A 1 173 ? -5.479 1.039 14.401 1.00 91.25 173 SER A N 1
ATOM 1401 C CA . SER A 1 173 ? -5.817 1.667 13.120 1.00 91.25 173 SER A CA 1
ATOM 1402 C C . SER A 1 173 ? -7.315 1.946 13.016 1.00 91.25 173 SER A C 1
ATOM 1404 O O . SER A 1 173 ? -7.707 3.024 12.587 1.00 91.25 173 SER A O 1
ATOM 1406 N N . ILE A 1 174 ? -8.162 1.004 13.448 1.00 90.62 174 ILE A N 1
ATOM 1407 C CA . ILE A 1 174 ? -9.622 1.176 13.456 1.00 90.62 174 ILE A CA 1
ATOM 1408 C C . ILE A 1 174 ? -10.007 2.323 14.397 1.00 90.62 174 ILE A C 1
ATOM 1410 O O . ILE A 1 174 ? -10.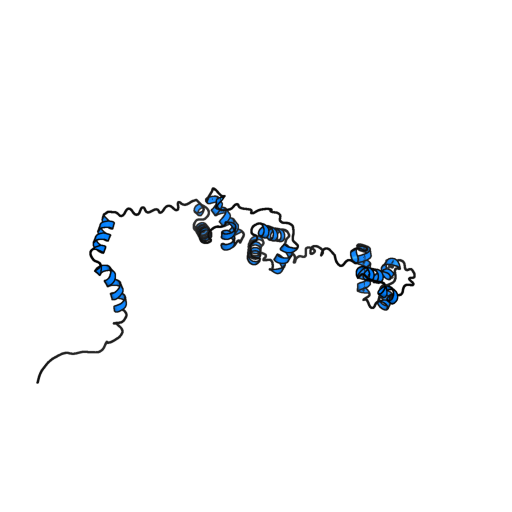775 3.202 14.015 1.00 90.62 174 ILE A O 1
ATOM 1414 N N . ALA A 1 175 ? -9.450 2.372 15.609 1.00 90.69 175 ALA A N 1
ATOM 1415 C CA . ALA A 1 175 ? -9.735 3.461 16.539 1.00 90.69 175 ALA A CA 1
ATOM 1416 C C . ALA A 1 175 ? -9.307 4.832 15.983 1.00 90.69 175 ALA A C 1
ATOM 1418 O O . ALA A 1 175 ? -10.061 5.798 16.101 1.00 90.69 175 ALA A O 1
ATOM 1419 N N . GLU A 1 176 ? -8.136 4.914 15.342 1.00 90.56 176 GLU A N 1
ATOM 1420 C CA . GLU A 1 176 ? -7.645 6.147 14.715 1.00 90.56 176 GLU A CA 1
ATOM 1421 C C . GLU A 1 176 ? -8.505 6.568 13.515 1.00 90.56 176 GLU A C 1
ATOM 1423 O O . GLU A 1 176 ? -8.910 7.729 13.429 1.00 90.56 176 GLU A O 1
ATOM 1428 N N . TYR A 1 177 ? -8.856 5.625 12.637 1.00 87.81 177 TYR A N 1
ATOM 1429 C CA . TYR A 1 177 ? -9.714 5.860 11.472 1.00 87.81 177 TYR A CA 1
ATOM 1430 C C . TYR A 1 177 ? -11.057 6.491 11.866 1.00 87.81 177 TYR A C 1
ATOM 1432 O O . TYR A 1 177 ? -11.536 7.418 11.206 1.00 87.81 177 TYR A O 1
ATOM 1440 N N . TRP A 1 178 ? -11.634 6.020 12.974 1.00 83.69 178 TRP A N 1
ATOM 1441 C CA . TRP A 1 178 ? -12.930 6.460 13.493 1.00 83.69 178 TRP A CA 1
ATOM 1442 C C . TRP A 1 178 ? -12.850 7.637 14.474 1.00 83.69 178 TRP A C 1
ATOM 1444 O O . TRP A 1 178 ? -13.895 8.154 14.865 1.00 83.69 178 TRP A O 1
ATOM 1454 N N . GLN A 1 179 ? -11.642 8.060 14.870 1.00 83.62 179 GLN A N 1
ATOM 1455 C CA . GLN A 1 179 ? -11.400 9.025 15.956 1.00 83.62 179 GLN A CA 1
ATOM 1456 C C . GLN A 1 179 ? -12.063 8.611 17.286 1.00 83.62 179 GLN A C 1
ATOM 1458 O O . GLN A 1 179 ? -12.560 9.441 18.046 1.00 83.62 179 GLN A O 1
ATOM 1463 N N . GLY A 1 180 ? -12.092 7.303 17.553 1.00 82.50 180 GLY A N 1
ATOM 1464 C CA . GLY A 1 180 ? -12.730 6.700 18.721 1.00 82.50 180 GLY A CA 1
ATOM 1465 C C . GLY A 1 180 ? -11.740 6.126 19.738 1.00 82.50 180 GLY A C 1
ATOM 1466 O O . GLY A 1 180 ? -10.521 6.208 19.596 1.00 82.50 180 GLY A O 1
ATOM 1467 N N . SER A 1 181 ? -12.275 5.493 20.786 1.00 87.12 181 SER A N 1
ATOM 1468 C CA . SER A 1 181 ? -11.468 4.784 21.787 1.00 87.12 181 SER A CA 1
ATOM 1469 C C . SER A 1 181 ? -11.158 3.350 21.350 1.00 87.12 181 SER A C 1
ATOM 1471 O O . SER A 1 181 ? -12.060 2.608 20.957 1.00 87.12 181 SER A O 1
ATOM 1473 N N . LYS A 1 182 ? -9.904 2.910 21.532 1.00 88.38 182 LYS A N 1
ATOM 1474 C CA . LYS A 1 182 ? -9.489 1.505 21.334 1.00 88.38 182 LYS A CA 1
ATOM 1475 C C . LYS A 1 182 ? -10.325 0.528 22.169 1.00 88.38 182 LYS A C 1
ATOM 1477 O O . LYS A 1 182 ? -10.669 -0.546 21.695 1.00 88.38 182 LYS A O 1
ATOM 1482 N N . GLN A 1 183 ? -10.715 0.929 23.382 1.00 87.88 183 GLN A N 1
ATOM 1483 C CA . GLN A 1 183 ? -11.538 0.099 24.268 1.00 87.88 183 GLN A CA 1
ATOM 1484 C C . GLN A 1 183 ? -12.943 -0.143 23.707 1.00 87.88 183 GLN A C 1
ATOM 1486 O O . GLN A 1 183 ? -13.505 -1.218 23.915 1.00 87.88 183 GLN A O 1
ATOM 1491 N N . ALA A 1 184 ? -13.511 0.841 23.001 1.00 85.56 184 ALA A N 1
ATOM 1492 C CA . ALA A 1 184 ? -14.819 0.694 22.373 1.00 85.56 184 ALA A CA 1
ATOM 1493 C C . ALA A 1 184 ? -14.749 -0.343 21.244 1.00 85.56 184 ALA A C 1
ATOM 1495 O O . ALA A 1 184 ? -15.543 -1.279 21.230 1.00 85.56 184 ALA A O 1
ATOM 1496 N N . VAL A 1 185 ? -13.730 -0.238 20.383 1.00 88.44 185 VAL A N 1
ATOM 1497 C CA . VAL A 1 185 ? -13.463 -1.207 19.308 1.00 88.44 185 VAL A CA 1
ATOM 1498 C C . VAL A 1 185 ? -13.272 -2.618 19.876 1.00 88.44 185 VAL A C 1
ATOM 1500 O O . VAL A 1 185 ? -13.964 -3.542 19.454 1.00 88.44 185 VAL A O 1
ATOM 1503 N N . ASP A 1 186 ? -12.415 -2.783 20.888 1.00 90.38 186 ASP A N 1
ATOM 1504 C CA . ASP A 1 186 ? -12.174 -4.082 21.536 1.00 90.38 186 ASP A CA 1
ATOM 1505 C C . ASP A 1 186 ? -13.440 -4.683 22.151 1.00 90.38 186 ASP A C 1
ATOM 1507 O O . ASP A 1 186 ? -13.668 -5.891 22.072 1.00 90.38 186 ASP A O 1
ATOM 1511 N N . THR A 1 187 ? -14.270 -3.858 22.790 1.00 88.06 187 THR A N 1
ATOM 1512 C CA . THR A 1 187 ? -15.514 -4.322 23.417 1.00 88.06 187 THR A CA 1
ATOM 1513 C C . THR A 1 187 ? -16.504 -4.805 22.362 1.00 88.06 187 THR A C 1
ATOM 1515 O O . THR A 1 187 ? -17.105 -5.866 22.538 1.00 88.06 187 THR A O 1
ATOM 1518 N N . THR A 1 188 ? -16.634 -4.075 21.252 1.00 87.25 188 THR A N 1
ATOM 1519 C CA . THR A 1 188 ? -17.476 -4.470 20.116 1.00 87.25 188 THR A CA 1
ATOM 1520 C C . THR A 1 188 ? -16.992 -5.777 19.496 1.00 87.25 188 THR A C 1
ATOM 1522 O O . THR A 1 188 ? -17.791 -6.694 19.314 1.00 87.25 188 THR A O 1
ATOM 1525 N N . LEU A 1 189 ? -15.686 -5.914 19.246 1.00 88.88 189 LEU A N 1
ATOM 1526 C CA . LEU A 1 189 ? -15.113 -7.138 18.679 1.00 88.88 189 LEU A CA 1
ATOM 1527 C C . LEU A 1 189 ? -15.287 -8.340 19.616 1.00 88.88 189 LEU A C 1
ATOM 1529 O O . LEU A 1 189 ? -15.722 -9.401 19.173 1.00 88.88 189 LEU A O 1
ATOM 1533 N N . LYS A 1 190 ? -15.030 -8.181 20.922 1.00 88.38 190 LYS A N 1
ATOM 1534 C CA . LYS A 1 190 ? -15.259 -9.244 21.919 1.00 88.38 190 LYS A CA 1
ATOM 1535 C C . LYS A 1 190 ? -16.718 -9.680 21.958 1.00 88.38 190 LYS A C 1
ATOM 1537 O O . LYS A 1 190 ? -16.994 -10.877 22.001 1.00 88.38 190 LYS A O 1
ATOM 1542 N N . ARG A 1 191 ? -17.646 -8.723 21.927 1.00 85.88 191 ARG A N 1
ATOM 1543 C CA . ARG A 1 191 ? -19.081 -9.013 21.924 1.00 85.88 191 ARG A CA 1
ATOM 1544 C C . ARG A 1 191 ? -19.499 -9.740 20.648 1.00 85.88 191 ARG A C 1
ATOM 1546 O O . ARG A 1 191 ? -20.237 -10.714 20.733 1.00 85.88 191 ARG A O 1
ATOM 1553 N N . TRP A 1 192 ? -18.983 -9.329 19.491 1.00 87.31 192 TRP A N 1
ATOM 1554 C CA . TRP A 1 192 ? -19.228 -10.018 18.226 1.00 87.31 192 TRP A CA 1
ATOM 1555 C C . TRP A 1 192 ? -18.719 -11.466 18.243 1.00 87.31 192 TRP A C 1
ATOM 1557 O O . TRP A 1 192 ? -19.442 -12.366 17.827 1.00 87.31 192 TRP A O 1
ATOM 1567 N N . VAL A 1 193 ? -17.530 -11.725 18.799 1.00 87.69 193 VAL A N 1
ATOM 1568 C CA . VAL A 1 193 ? -17.002 -13.096 18.947 1.00 87.69 193 VAL A CA 1
ATOM 1569 C C . VAL A 1 193 ? -17.878 -13.956 19.871 1.00 87.69 193 VAL A C 1
ATOM 1571 O O . VAL A 1 193 ? -18.034 -15.148 19.624 1.00 87.69 193 VAL A O 1
ATOM 1574 N N . GLN A 1 194 ? -18.458 -13.374 20.925 1.00 87.12 194 GLN A N 1
ATOM 1575 C CA . GLN A 1 194 ? -19.276 -14.104 21.905 1.00 87.12 194 GLN A CA 1
ATOM 1576 C C . GLN A 1 194 ? -20.726 -14.335 21.458 1.00 87.12 194 GLN A C 1
ATOM 1578 O O . GLN A 1 194 ? -21.289 -15.395 21.714 1.00 87.12 194 GLN A O 1
ATOM 1583 N N . GLU A 1 195 ? -21.348 -13.336 20.835 1.00 84.81 195 GLU A N 1
ATOM 1584 C CA . GLU A 1 195 ? -22.797 -13.292 20.590 1.00 84.81 195 GLU A CA 1
ATOM 1585 C C . GLU A 1 195 ? -23.151 -13.270 19.089 1.00 84.81 195 GLU A C 1
ATOM 1587 O O . GLU A 1 195 ? -24.328 -13.320 18.717 1.00 84.81 195 GLU A O 1
ATOM 1592 N N . GLY A 1 196 ? -22.149 -13.202 18.207 1.00 81.69 196 GLY A N 1
ATOM 1593 C CA . GLY A 1 196 ? -22.329 -13.083 16.762 1.00 81.69 196 GLY A CA 1
ATOM 1594 C C . GLY A 1 196 ? -23.021 -11.778 16.366 1.00 81.69 196 GLY A C 1
ATOM 1595 O O . GLY A 1 196 ? -22.860 -10.738 17.005 1.00 81.69 196 GLY A O 1
ATOM 1596 N N . VAL A 1 197 ? -23.837 -11.830 15.308 1.00 75.44 197 VAL A N 1
ATOM 1597 C CA . VAL A 1 197 ? -24.576 -10.659 14.794 1.00 75.44 197 VAL A CA 1
ATOM 1598 C C . VAL A 1 197 ? -25.543 -10.084 15.836 1.00 75.44 197 VAL A C 1
ATOM 1600 O O . VAL A 1 197 ? -25.684 -8.872 15.923 1.00 75.44 197 VAL A O 1
ATOM 1603 N N . LYS A 1 198 ? -26.125 -10.926 16.703 1.00 72.88 198 LYS A N 1
ATOM 1604 C CA . LYS A 1 198 ? -27.020 -10.492 17.796 1.00 72.88 198 LYS A CA 1
ATOM 1605 C C . LYS A 1 198 ? -26.316 -9.637 18.858 1.00 72.88 198 LYS A C 1
ATOM 1607 O O . LYS A 1 198 ? -26.974 -8.966 19.647 1.00 72.88 198 LYS A O 1
ATOM 1612 N N . GLY A 1 199 ? -24.985 -9.676 18.905 1.00 70.44 199 GLY A N 1
ATOM 1613 C CA . GLY A 1 199 ? -24.190 -8.810 19.772 1.00 70.44 199 GLY A CA 1
ATOM 1614 C C . GLY A 1 199 ? -24.006 -7.393 19.233 1.00 70.44 199 GLY A C 1
ATOM 1615 O O . GLY A 1 199 ? -23.587 -6.516 19.983 1.00 70.44 199 GLY A O 1
ATOM 1616 N N . LEU A 1 200 ? -24.301 -7.153 17.955 1.00 71.75 200 LEU A N 1
ATOM 1617 C CA . LEU A 1 200 ? -24.108 -5.851 17.310 1.00 71.75 200 LEU A CA 1
ATOM 1618 C C . LEU A 1 200 ? -25.290 -4.895 17.531 1.00 71.75 200 LEU A C 1
ATOM 1620 O O . LEU A 1 200 ? -25.138 -3.703 17.277 1.00 71.75 200 LEU A O 1
ATOM 1624 N N . ASP A 1 201 ? -26.426 -5.397 18.024 1.00 69.00 201 ASP A N 1
ATOM 1625 C CA . ASP A 1 201 ? -27.588 -4.572 18.355 1.00 69.00 201 ASP A CA 1
ATOM 1626 C C . ASP A 1 201 ? -27.268 -3.596 19.499 1.00 69.00 201 ASP A C 1
ATOM 1628 O O . ASP A 1 201 ? -26.548 -3.931 20.452 1.00 69.00 201 ASP A O 1
ATOM 1632 N N . ASP A 1 202 ? -27.833 -2.386 19.416 1.00 63.47 202 ASP A N 1
ATOM 1633 C CA . ASP A 1 202 ? -27.657 -1.357 20.437 1.00 63.47 202 ASP A CA 1
ATOM 1634 C C . ASP A 1 202 ? -28.237 -1.839 21.777 1.00 63.47 202 ASP A C 1
ATOM 1636 O O . ASP A 1 202 ? -29.449 -1.984 21.966 1.00 63.47 202 ASP A O 1
ATOM 1640 N N . LYS A 1 203 ? -27.346 -2.140 22.725 1.00 63.56 203 LYS A N 1
ATOM 1641 C CA . LYS A 1 203 ? -27.716 -2.546 24.081 1.00 63.56 203 LYS A CA 1
ATOM 1642 C C . LYS A 1 203 ? -27.629 -1.325 24.970 1.00 63.56 203 LYS A C 1
ATOM 1644 O O . LYS A 1 203 ? -26.553 -0.761 25.147 1.00 63.56 203 LYS A O 1
ATOM 1649 N N . SER A 1 204 ? -28.748 -0.991 25.610 1.00 53.41 204 SER A N 1
ATOM 1650 C CA . SER A 1 204 ? -28.832 0.130 26.539 1.00 53.41 204 SER A CA 1
ATOM 1651 C C . SER A 1 204 ? -27.672 0.115 27.541 1.00 53.41 204 SER A C 1
ATOM 1653 O O . SER A 1 204 ? -27.556 -0.782 28.376 1.00 53.41 204 SER A O 1
ATOM 1655 N N . HIS A 1 205 ? -26.849 1.162 27.492 1.00 56.50 205 HIS A N 1
ATOM 1656 C CA . HIS A 1 205 ? -25.779 1.430 28.458 1.00 56.50 205 HIS A CA 1
ATOM 1657 C C . HIS A 1 205 ? -26.306 1.963 29.803 1.00 56.50 205 HIS A C 1
ATOM 1659 O O . HIS A 1 205 ? -25.530 2.278 30.710 1.00 56.50 205 HIS A O 1
ATOM 1665 N N . ALA A 1 206 ? -27.630 2.075 29.945 1.00 50.47 206 ALA A N 1
ATOM 1666 C CA . ALA A 1 206 ? -28.280 2.458 31.184 1.00 50.47 206 ALA A CA 1
ATOM 1667 C C . ALA A 1 206 ? -27.938 1.449 32.290 1.00 50.47 206 ALA A C 1
ATOM 1669 O O . ALA A 1 206 ? -28.115 0.237 32.142 1.00 50.47 206 ALA A O 1
ATOM 1670 N N . ARG A 1 207 ? -27.452 1.953 33.429 1.00 50.56 207 ARG A N 1
ATOM 1671 C CA . ARG A 1 207 ? -27.191 1.127 34.613 1.00 50.56 207 ARG A CA 1
ATOM 1672 C C . ARG A 1 207 ? -28.507 0.471 35.041 1.00 50.56 207 ARG A C 1
ATOM 1674 O O . ARG A 1 207 ? -29.401 1.158 35.521 1.00 50.56 207 ARG A O 1
ATOM 1681 N N . LYS A 1 208 ? -28.611 -0.857 34.931 1.00 56.78 208 LYS A N 1
ATOM 1682 C CA . LYS A 1 208 ? -29.795 -1.644 35.340 1.00 56.78 208 LYS A CA 1
ATOM 1683 C C . LYS A 1 208 ? -30.053 -1.699 36.856 1.00 56.78 208 LYS A C 1
ATOM 1685 O O . LYS A 1 208 ? -30.896 -2.465 37.302 1.00 56.78 208 LYS A O 1
ATOM 1690 N N . ALA A 1 209 ? -29.368 -0.888 37.654 1.00 49.47 209 ALA A N 1
ATOM 1691 C CA . ALA A 1 209 ? -29.629 -0.781 39.079 1.00 49.47 209 ALA A CA 1
ATOM 1692 C C . ALA A 1 209 ? -29.809 0.689 39.450 1.00 49.47 209 ALA A C 1
ATOM 1694 O O . ALA A 1 209 ? -28.834 1.434 39.583 1.00 49.47 209 ALA A O 1
ATOM 1695 N N . SER A 1 210 ? -31.056 1.106 39.670 1.00 45.47 210 SER A N 1
ATOM 1696 C CA . SER A 1 210 ? -31.302 2.221 40.574 1.00 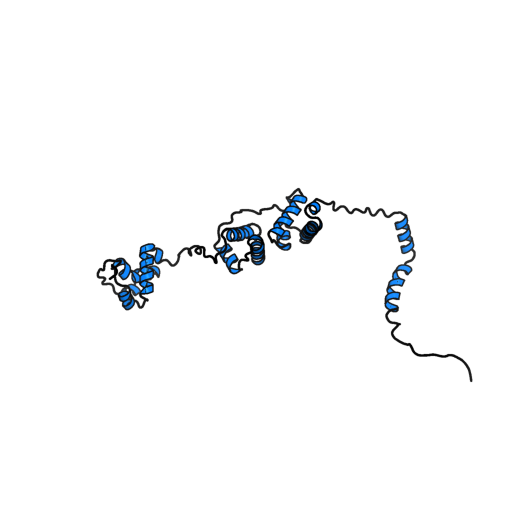45.47 210 SER A CA 1
ATOM 1697 C C . SER A 1 210 ? -30.753 1.803 41.938 1.00 45.47 210 SER A C 1
ATOM 1699 O O . SER A 1 210 ? -31.243 0.837 42.524 1.00 45.47 210 SER A O 1
ATOM 1701 N N . ARG A 1 211 ? -29.735 2.500 42.457 1.00 49.47 211 ARG A N 1
ATOM 1702 C CA . ARG A 1 211 ? -29.386 2.431 43.883 1.00 49.47 211 ARG A CA 1
ATOM 1703 C C . ARG A 1 211 ? -30.510 3.102 44.672 1.00 49.47 211 ARG A C 1
ATOM 1705 O O . ARG A 1 211 ? -30.331 4.185 45.215 1.00 49.47 211 ARG A O 1
ATOM 1712 N N . VAL A 1 212 ? -31.688 2.491 44.702 1.00 50.66 212 VAL A N 1
ATOM 1713 C CA . VAL A 1 212 ? -32.632 2.786 45.770 1.00 50.66 212 VAL A CA 1
ATOM 1714 C C . VAL A 1 212 ? -32.021 2.111 46.981 1.00 50.66 212 VAL A C 1
ATOM 1716 O O . VAL A 1 212 ? -32.025 0.888 47.094 1.00 50.66 212 VAL A O 1
ATOM 1719 N N . VAL A 1 213 ? -31.378 2.912 47.825 1.00 52.34 213 VAL A N 1
ATOM 1720 C CA . VAL A 1 213 ? -30.993 2.472 49.159 1.00 52.34 213 VAL A CA 1
ATOM 1721 C C . VAL A 1 213 ? -32.308 2.176 49.866 1.00 52.34 213 VAL A C 1
ATOM 1723 O O . VAL A 1 213 ? -33.023 3.089 50.271 1.00 52.34 213 VAL A O 1
ATOM 1726 N N . THR A 1 214 ? -32.683 0.902 49.936 1.00 60.72 214 THR A N 1
ATOM 1727 C CA . THR A 1 214 ? -33.798 0.474 50.774 1.00 60.72 214 THR A CA 1
ATOM 1728 C C . THR A 1 214 ? -33.496 0.874 52.216 1.00 60.72 214 THR A C 1
ATOM 1730 O O . THR A 1 214 ? -32.338 0.890 52.640 1.00 60.72 214 THR A O 1
ATOM 1733 N N . LEU A 1 215 ? -34.533 1.220 52.982 1.00 65.75 215 LEU A N 1
ATOM 1734 C CA . LEU A 1 215 ? -34.409 1.636 54.388 1.00 65.75 215 LEU A CA 1
ATOM 1735 C C . LEU A 1 215 ? -33.588 0.643 55.230 1.00 65.75 215 LEU A C 1
ATOM 1737 O O . LEU A 1 215 ? -32.868 1.048 56.138 1.00 65.75 215 LEU A O 1
ATOM 1741 N N . GLU A 1 216 ? -33.635 -0.643 54.887 1.00 59.94 216 GLU A N 1
ATOM 1742 C CA . GLU A 1 216 ? -32.819 -1.696 55.498 1.00 59.94 216 GLU A CA 1
ATOM 1743 C C . GLU A 1 216 ? -31.318 -1.498 55.260 1.00 59.94 216 GLU A C 1
ATOM 1745 O O . GLU A 1 216 ? -30.529 -1.574 56.199 1.00 59.94 216 GLU A O 1
ATOM 1750 N N . VAL A 1 217 ? -30.923 -1.162 54.029 1.00 64.12 217 VAL A N 1
ATOM 1751 C CA . VAL A 1 217 ? -29.525 -0.894 53.663 1.00 64.12 217 VAL A CA 1
ATOM 1752 C C . VAL A 1 217 ? -29.043 0.410 54.304 1.00 64.12 217 VAL A C 1
ATOM 1754 O O . VAL A 1 217 ? -27.912 0.473 54.782 1.00 64.12 217 VAL A O 1
ATOM 1757 N N . ALA A 1 218 ? -29.899 1.433 54.391 1.00 67.88 218 ALA A N 1
ATOM 1758 C CA . ALA A 1 218 ? -29.581 2.670 55.111 1.00 67.88 218 ALA A CA 1
ATOM 1759 C C . ALA A 1 218 ? -29.369 2.423 56.617 1.00 67.88 218 ALA A C 1
ATOM 1761 O O . ALA A 1 218 ? -28.417 2.943 57.199 1.00 67.88 218 ALA A O 1
ATOM 1762 N N . ASN A 1 219 ? -30.211 1.593 57.240 1.00 69.81 219 ASN A N 1
ATOM 1763 C CA . ASN A 1 219 ? -30.094 1.234 58.655 1.00 69.81 219 ASN A CA 1
ATOM 1764 C C . ASN A 1 219 ? -28.864 0.362 58.947 1.00 69.81 219 ASN A C 1
ATOM 1766 O O . ASN A 1 219 ? -28.208 0.561 59.968 1.00 69.81 219 ASN A O 1
ATOM 1770 N N . GLU A 1 220 ? -28.518 -0.569 58.057 1.00 66.06 220 GLU A N 1
ATOM 1771 C CA . GLU A 1 220 ? -27.272 -1.352 58.119 1.00 66.06 220 GLU A CA 1
ATOM 1772 C C . GLU A 1 220 ? -26.034 -0.447 58.063 1.00 66.06 220 GLU A C 1
ATOM 1774 O O . GLU A 1 220 ? -25.105 -0.607 58.856 1.00 66.06 220 GLU A O 1
ATOM 1779 N N . ILE A 1 221 ? -26.029 0.540 57.162 1.00 64.56 221 ILE A N 1
ATOM 1780 C CA . ILE A 1 221 ? -24.938 1.516 57.048 1.00 64.56 221 ILE A CA 1
ATOM 1781 C C . ILE A 1 221 ? -24.858 2.382 58.311 1.00 64.56 221 ILE A C 1
ATOM 1783 O O . ILE A 1 221 ? -23.761 2.575 58.834 1.00 64.56 221 ILE A O 1
ATOM 1787 N N . ARG A 1 222 ? -25.998 2.837 58.852 1.00 68.62 222 ARG A N 1
ATOM 1788 C CA . ARG A 1 222 ? -26.044 3.634 60.089 1.00 68.62 222 ARG A CA 1
ATOM 1789 C C . ARG A 1 222 ? -25.493 2.865 61.292 1.00 68.62 222 ARG A C 1
ATOM 1791 O O . ARG A 1 222 ? -24.630 3.380 61.995 1.00 68.62 222 ARG A O 1
ATOM 1798 N N . LYS A 1 223 ? -25.892 1.599 61.467 1.00 65.56 223 LYS A N 1
ATOM 1799 C CA . LYS A 1 223 ? -25.358 0.713 62.521 1.00 65.56 223 LYS A CA 1
ATOM 1800 C C . LYS A 1 223 ? -23.846 0.506 62.409 1.00 65.56 223 LYS A C 1
ATOM 1802 O O . LYS A 1 223 ? -23.163 0.412 63.424 1.00 65.56 223 LYS A O 1
ATOM 1807 N N . LYS A 1 224 ? -23.314 0.429 61.185 1.00 61.34 224 LYS A N 1
ATOM 1808 C CA . LYS A 1 224 ? -21.870 0.275 60.938 1.00 61.34 224 LYS A CA 1
ATOM 1809 C C . LYS A 1 224 ? -21.087 1.576 61.126 1.00 61.34 224 LYS A C 1
ATOM 1811 O O . LYS A 1 224 ? -19.918 1.512 61.486 1.00 61.34 224 LYS A O 1
ATOM 1816 N N . GLN A 1 225 ? -21.713 2.735 60.920 1.00 59.72 225 GLN A N 1
ATOM 1817 C CA . GLN A 1 225 ? -21.119 4.044 61.216 1.00 59.72 225 GLN A CA 1
ATOM 1818 C C . GLN A 1 225 ? -21.108 4.363 62.719 1.00 59.72 225 GLN A C 1
ATOM 1820 O O . GLN A 1 225 ? -20.170 4.994 63.193 1.00 59.72 225 GLN A O 1
ATOM 1825 N N . GLU A 1 226 ? -22.105 3.891 63.475 1.00 61.56 226 GLU A N 1
ATOM 1826 C CA . GLU A 1 226 ? -22.194 4.072 64.933 1.00 61.56 226 GLU A CA 1
ATOM 1827 C C . GLU A 1 226 ? -21.142 3.252 65.717 1.00 61.56 226 GLU A C 1
ATOM 1829 O O . GLU A 1 226 ? -20.880 3.564 66.876 1.00 61.56 226 GLU A O 1
ATOM 1834 N N . ASN A 1 227 ? -20.489 2.245 65.109 1.00 56.38 227 ASN A N 1
ATOM 1835 C CA . ASN A 1 227 ? -19.425 1.468 65.764 1.00 56.38 227 ASN A CA 1
ATOM 1836 C C . ASN A 1 227 ? -18.178 1.258 64.867 1.00 56.38 227 ASN A C 1
ATOM 1838 O O . ASN A 1 227 ? -18.044 0.217 64.211 1.00 56.38 227 ASN A O 1
ATOM 1842 N N . PRO A 1 228 ? -17.228 2.216 64.863 1.00 56.16 228 PRO A N 1
ATOM 1843 C CA . PRO A 1 228 ? -16.037 2.190 64.006 1.00 56.16 228 PRO A CA 1
ATOM 1844 C C . PRO A 1 228 ? -15.071 1.019 64.273 1.00 56.16 228 PRO A C 1
ATOM 1846 O O . PRO A 1 228 ? -14.239 0.701 63.427 1.00 56.16 228 PRO A O 1
ATOM 1849 N N . LEU A 1 229 ? -15.184 0.338 65.420 1.00 56.25 229 LEU A N 1
ATOM 1850 C CA . LEU A 1 229 ? -14.253 -0.716 65.845 1.00 56.25 229 LEU A CA 1
ATOM 1851 C C . LEU A 1 229 ? -14.448 -2.061 65.116 1.00 56.25 229 LEU A C 1
ATOM 1853 O O . LEU A 1 229 ? -13.604 -2.945 65.225 1.00 56.25 229 LEU A O 1
ATOM 1857 N N . ILE A 1 230 ? -15.520 -2.243 64.337 1.00 54.38 230 ILE A N 1
ATOM 1858 C CA . ILE A 1 230 ? -15.769 -3.501 63.600 1.00 54.38 230 ILE A CA 1
ATOM 1859 C C . ILE A 1 230 ? -14.984 -3.573 62.271 1.00 54.38 230 ILE A C 1
ATOM 1861 O O . ILE A 1 230 ? -14.714 -4.669 61.775 1.00 54.38 230 ILE A O 1
ATOM 1865 N N . GLY A 1 231 ? -14.583 -2.433 61.695 1.00 51.84 231 GLY A N 1
ATOM 1866 C CA . GLY A 1 231 ? -13.877 -2.379 60.406 1.00 51.84 231 GLY A CA 1
ATOM 1867 C C . GLY A 1 231 ? -12.383 -2.712 60.483 1.00 51.84 231 GLY A C 1
ATOM 1868 O O . GLY A 1 231 ? -11.843 -3.341 59.574 1.00 51.84 231 GLY A O 1
ATOM 1869 N N . GLU A 1 232 ? -11.719 -2.347 61.580 1.00 50.94 232 GLU A N 1
ATOM 1870 C CA . GLU A 1 232 ? -10.259 -2.472 61.714 1.00 50.94 232 GLU A CA 1
ATOM 1871 C C . GLU A 1 232 ? -9.810 -3.829 62.286 1.00 50.94 232 GLU A C 1
ATOM 1873 O O . GLU A 1 232 ? -8.717 -4.313 61.982 1.00 50.94 232 GLU A O 1
ATOM 1878 N N . TRP A 1 233 ? -10.672 -4.516 63.045 1.00 40.03 233 TRP A N 1
ATOM 1879 C CA . TRP A 1 233 ? -10.306 -5.752 63.753 1.00 40.03 233 TRP A CA 1
ATOM 1880 C C . TRP A 1 233 ? -10.066 -6.976 62.855 1.00 40.03 233 TRP A C 1
ATOM 1882 O O . TRP A 1 233 ? -9.441 -7.941 63.292 1.00 40.03 233 TRP A O 1
ATOM 1892 N N . ARG A 1 234 ? -10.495 -6.958 61.585 1.00 50.62 234 ARG A N 1
ATOM 1893 C CA . ARG A 1 234 ? -10.260 -8.084 60.656 1.00 50.62 234 ARG A CA 1
ATOM 1894 C C . ARG A 1 234 ? -8.950 -7.993 59.879 1.00 50.62 234 ARG A C 1
ATOM 1896 O O . ARG A 1 234 ? -8.374 -9.034 59.577 1.00 50.62 234 ARG A O 1
ATOM 1903 N N . GLN A 1 235 ? -8.448 -6.794 59.579 1.00 42.69 235 GLN A N 1
ATOM 1904 C CA . GLN A 1 235 ? -7.193 -6.669 58.825 1.00 42.69 235 GLN A CA 1
ATOM 1905 C C . GLN A 1 235 ? -5.963 -6.999 59.679 1.00 42.69 235 GLN A C 1
ATOM 1907 O O . GLN A 1 235 ? -4.991 -7.547 59.166 1.00 42.69 235 GLN A O 1
ATOM 1912 N N . ARG A 1 236 ? -6.016 -6.742 60.992 1.00 42.12 236 ARG A N 1
ATOM 1913 C CA . ARG A 1 236 ? -4.874 -6.971 61.889 1.00 42.12 236 ARG A CA 1
ATOM 1914 C C . ARG A 1 236 ? -4.754 -8.415 62.385 1.00 42.12 236 ARG A C 1
ATOM 1916 O O . ARG A 1 236 ? -3.637 -8.897 62.540 1.00 42.12 236 ARG A O 1
ATOM 1923 N N . LEU A 1 237 ? -5.868 -9.133 62.557 1.00 37.06 237 LEU A N 1
ATOM 1924 C CA . LEU A 1 237 ? -5.830 -10.542 62.977 1.00 37.06 237 LEU A CA 1
ATOM 1925 C C . LEU A 1 237 ? -5.307 -11.484 61.880 1.00 37.06 237 LEU A C 1
ATOM 1927 O O . LEU A 1 237 ? -4.623 -12.449 62.201 1.00 37.06 237 LEU A O 1
ATOM 1931 N N . LEU A 1 238 ? -5.535 -11.182 60.596 1.00 39.03 238 LEU A N 1
ATOM 1932 C CA . LEU A 1 238 ? -4.971 -11.981 59.498 1.00 39.03 238 LEU A CA 1
ATOM 1933 C C . LEU A 1 238 ? -3.464 -11.761 59.301 1.00 39.03 238 LEU A C 1
ATOM 1935 O O . LEU A 1 238 ? -2.768 -12.688 58.904 1.00 39.03 238 LEU A O 1
ATOM 1939 N N . ALA A 1 239 ? -2.949 -10.568 59.613 1.00 44.16 239 ALA A N 1
ATOM 1940 C CA . ALA A 1 239 ? -1.512 -10.297 59.565 1.00 44.16 239 ALA A CA 1
ATOM 1941 C C . ALA A 1 239 ? -0.759 -10.876 60.780 1.00 44.16 239 ALA A C 1
ATOM 1943 O O . ALA A 1 239 ? 0.398 -11.256 60.648 1.00 44.16 239 ALA A O 1
ATOM 1944 N N . GLY A 1 240 ? -1.408 -10.967 61.949 1.00 45.81 240 GLY A N 1
ATOM 1945 C CA . GLY A 1 240 ? -0.795 -11.483 63.180 1.00 45.81 240 GLY A CA 1
ATOM 1946 C C . GLY A 1 240 ? -0.783 -13.011 63.318 1.00 45.81 240 GLY A C 1
ATOM 1947 O O . GLY A 1 240 ? 0.123 -13.541 63.951 1.00 45.81 240 GLY A O 1
ATOM 1948 N N . LEU A 1 241 ? -1.741 -13.732 62.719 1.00 42.66 241 LEU A N 1
ATOM 1949 C CA . LEU A 1 241 ? -1.814 -15.199 62.846 1.00 42.66 241 LEU A CA 1
ATOM 1950 C C . LEU A 1 241 ? -0.852 -15.974 61.928 1.00 42.66 241 LEU A C 1
ATOM 1952 O O . LEU A 1 241 ? -0.644 -17.159 62.153 1.00 42.66 241 LEU A O 1
ATOM 1956 N N . ILE A 1 242 ? -0.259 -15.344 60.908 1.00 44.81 242 ILE A N 1
ATOM 1957 C CA . ILE A 1 242 ? 0.676 -16.028 59.991 1.00 44.81 242 ILE A CA 1
ATOM 1958 C C . ILE A 1 242 ? 2.114 -16.042 60.549 1.00 44.81 242 ILE A C 1
ATOM 1960 O O . ILE A 1 242 ? 2.915 -16.880 60.142 1.00 44.81 242 ILE A O 1
ATOM 1964 N N . ASP A 1 243 ? 2.432 -15.182 61.524 1.00 46.25 243 ASP A N 1
ATOM 1965 C CA . ASP A 1 243 ? 3.807 -14.992 62.018 1.00 46.25 243 ASP A CA 1
ATOM 1966 C C . ASP A 1 243 ? 4.088 -15.647 63.391 1.00 46.25 243 ASP A C 1
ATOM 1968 O O . ASP A 1 243 ? 5.237 -15.716 63.819 1.00 46.25 243 ASP A O 1
ATOM 1972 N N . GLN A 1 244 ? 3.067 -16.175 64.086 1.00 46.03 244 GLN A N 1
ATOM 1973 C CA . GLN A 1 244 ? 3.213 -16.788 65.423 1.00 46.03 244 GLN A CA 1
ATOM 1974 C C . GLN A 1 244 ? 3.244 -18.328 65.453 1.00 46.03 244 GLN A C 1
ATOM 1976 O O . GLN A 1 244 ? 3.602 -18.892 66.481 1.00 46.03 244 GLN A O 1
ATOM 1981 N N . ASP A 1 245 ? 2.990 -19.018 64.335 1.00 44.91 245 ASP A N 1
ATOM 1982 C CA . ASP A 1 245 ? 2.983 -20.495 64.269 1.00 44.91 245 ASP A CA 1
ATOM 1983 C C . ASP A 1 245 ? 4.331 -21.120 63.841 1.00 44.91 245 ASP A C 1
ATOM 1985 O O . ASP A 1 245 ? 4.406 -22.299 63.484 1.00 44.91 245 ASP A O 1
ATOM 1989 N N . ARG A 1 246 ? 5.438 -20.359 63.880 1.00 47.06 246 ARG A N 1
ATOM 1990 C CA . ARG A 1 246 ? 6.780 -20.872 63.528 1.00 47.06 246 ARG A CA 1
ATOM 1991 C C . ARG A 1 246 ? 7.848 -20.806 64.615 1.00 47.06 246 ARG A C 1
ATOM 1993 O O . ARG A 1 246 ? 8.981 -21.206 64.348 1.00 47.06 246 ARG A O 1
ATOM 2000 N N . SER A 1 247 ? 7.523 -20.402 65.839 1.00 43.88 247 SER A N 1
ATOM 2001 C CA . SER A 1 247 ? 8.470 -20.502 66.950 1.00 43.88 247 SER A CA 1
ATOM 2002 C C . SER A 1 247 ? 7.793 -20.982 68.235 1.00 43.88 247 SER A C 1
ATOM 2004 O O . SER A 1 247 ? 6.841 -20.397 68.730 1.00 43.88 247 SER A O 1
ATOM 2006 N N . VAL A 1 248 ? 8.388 -22.034 68.805 1.00 41.84 248 VAL A N 1
ATOM 2007 C CA . VAL A 1 248 ? 8.183 -22.555 70.168 1.00 41.84 248 VAL A CA 1
ATOM 2008 C C . VAL A 1 248 ? 7.088 -23.625 70.340 1.00 41.84 248 VAL A C 1
ATOM 2010 O O . VAL A 1 248 ? 6.196 -23.537 71.174 1.00 41.84 248 VAL A O 1
ATOM 2013 N N . PHE A 1 249 ? 7.271 -24.749 69.640 1.00 37.78 249 PHE A N 1
ATOM 2014 C CA . PHE A 1 249 ? 7.170 -26.062 70.289 1.00 37.78 249 PHE A CA 1
ATOM 2015 C C . PHE A 1 249 ? 8.491 -26.293 71.042 1.00 37.78 249 PHE A C 1
ATOM 2017 O O . PHE A 1 249 ? 9.495 -26.501 70.374 1.00 37.78 249 PHE A O 1
ATOM 2024 N N . VAL A 1 250 ? 8.508 -26.202 72.378 1.00 40.03 250 VAL A N 1
ATOM 2025 C CA . VAL A 1 250 ? 9.283 -27.028 73.344 1.00 40.03 250 VAL A CA 1
ATOM 2026 C C . VAL A 1 250 ? 8.885 -26.593 74.770 1.00 40.03 250 VAL A C 1
ATOM 2028 O O . VAL A 1 250 ? 9.091 -25.441 75.122 1.00 40.03 250 VAL A O 1
ATOM 2031 N N . GLY A 1 251 ? 8.310 -27.553 75.521 1.00 35.12 251 GLY A N 1
ATOM 2032 C CA . GLY A 1 251 ? 8.278 -27.800 76.988 1.00 35.12 251 GLY A CA 1
ATOM 2033 C C . GLY A 1 251 ? 8.282 -26.629 77.988 1.00 35.12 251 GLY A C 1
ATOM 2034 O O . GLY A 1 251 ? 9.066 -25.707 77.874 1.00 35.12 251 GLY A O 1
ATOM 2035 N N . GLY A 1 252 ? 7.512 -26.609 79.078 1.00 34.38 252 GLY A N 1
ATOM 2036 C CA . GLY A 1 252 ? 6.934 -27.698 79.864 1.00 34.38 252 GLY A CA 1
ATOM 2037 C C . GLY A 1 252 ? 7.245 -27.473 81.359 1.00 34.38 252 GLY A C 1
ATOM 2038 O O . GLY A 1 252 ? 8.394 -27.247 81.706 1.00 34.38 252 GLY A O 1
ATOM 2039 N N . ALA A 1 253 ? 6.213 -27.595 82.206 1.00 36.47 253 ALA A N 1
ATOM 2040 C CA . ALA A 1 253 ? 6.229 -27.846 83.662 1.00 36.47 253 ALA A CA 1
ATOM 2041 C C . ALA A 1 253 ? 6.573 -26.716 84.676 1.00 36.47 253 ALA A C 1
ATOM 2043 O O . ALA A 1 253 ? 7.719 -26.438 84.995 1.00 36.47 253 ALA A O 1
ATOM 2044 N N . SER A 1 254 ? 5.499 -26.147 85.244 1.00 36.44 254 SER A N 1
ATOM 2045 C CA . SER A 1 254 ? 5.045 -26.232 86.654 1.00 36.44 254 SER A CA 1
ATOM 2046 C C . SER A 1 254 ? 5.968 -25.983 87.872 1.00 36.44 254 SER A C 1
ATOM 2048 O O . SER A 1 254 ? 6.932 -26.699 88.100 1.00 36.44 254 SER A O 1
ATOM 2050 N N . MET A 1 255 ? 5.417 -25.132 88.759 1.00 34.50 255 MET A N 1
ATOM 2051 C CA . MET A 1 255 ? 5.330 -25.206 90.238 1.00 34.50 255 MET A CA 1
ATOM 2052 C C . MET A 1 255 ? 6.524 -24.834 91.154 1.00 34.50 255 MET A C 1
ATOM 2054 O O . MET A 1 255 ? 7.551 -25.491 91.147 1.00 34.50 255 MET A O 1
ATOM 2058 N N . GLN A 1 256 ? 6.278 -23.812 92.010 1.00 37.62 256 GLN A N 1
ATOM 2059 C CA . GLN A 1 256 ? 6.264 -23.834 93.503 1.00 37.62 256 GLN A CA 1
ATOM 2060 C C . GLN A 1 256 ? 7.437 -24.564 94.216 1.00 37.62 256 GLN A C 1
ATOM 2062 O O . GLN A 1 256 ? 7.686 -25.722 93.932 1.00 37.62 256 GLN A O 1
ATOM 2067 N N . ASN A 1 257 ? 8.133 -24.070 95.253 1.00 34.66 257 ASN A N 1
ATOM 2068 C CA . ASN A 1 257 ? 7.865 -23.068 96.302 1.00 34.66 257 ASN A CA 1
ATOM 2069 C C . ASN A 1 257 ? 9.186 -22.848 97.135 1.00 34.66 257 ASN A C 1
ATOM 2071 O O . ASN A 1 257 ? 10.248 -23.098 96.572 1.00 34.66 257 ASN A O 1
ATOM 2075 N N . PRO A 1 258 ? 9.216 -22.372 98.404 1.00 51.44 258 PRO A N 1
ATOM 2076 C CA . PRO A 1 258 ? 10.045 -21.243 98.836 1.00 51.44 258 PRO A CA 1
ATOM 2077 C C . PRO A 1 258 ? 11.202 -21.613 99.798 1.00 51.44 258 PRO A C 1
ATOM 2079 O O . PRO A 1 258 ? 11.287 -22.734 100.299 1.00 51.44 258 PRO A O 1
ATOM 2082 N N . GLY A 1 259 ? 12.056 -20.634 100.103 1.00 36.41 259 GLY A N 1
ATOM 2083 C CA . GLY A 1 259 ? 13.103 -20.696 101.128 1.00 36.41 259 GLY A CA 1
ATOM 2084 C C . GLY A 1 259 ? 13.841 -19.375 101.228 1.00 36.41 259 GLY A C 1
ATOM 2085 O O . GLY A 1 259 ? 14.421 -18.982 100.194 1.00 36.41 259 GLY A O 1
#

Radius of gyration: 41.63 Å; Cα contacts (8 Å, |Δi|>4): 198; chains: 1; bounding box: 74×46×148 Å

Mean predicted aligned error: 18.59 Å